Protein AF-A0A7J7SQ86-F1 (afdb_monomer)

Mean predicted aligned error: 10.75 Å

Sequence (259 aa):
MLTKFETKSARVKGLSFHPKRPWILTSLHNGVIQLWDYRMCTLIDKFDEHDGPVRGIDFHKQQPLFVSGGDDYKIKVWNYKLRRCLFTLLGHLDYIVGLSMEIERKKLPKESLEQQKRTCEMAAYFTHSNLQPVHMILVLRTALNLFFKLKNFKTAATFARRLLELGPKPEVAQQTRKILAACEKNPTDAYQLNYDMHNPFDICAASYRPIYRGKPVEKCPLSGACYSPEFKGQICRVTTVTEVGKDVIGLRISPLQFR

Organism: Myotis myotis (NCBI:txid51298)

Solvent-accessible surface area (backbone atoms only — not comparable to full-atom values): 14661 Å² total; per-residue (Å²): 133,88,80,86,77,87,78,95,69,64,61,75,57,24,65,28,64,43,84,81,54,70,33,35,39,37,19,16,47,74,11,40,30,39,37,30,31,71,82,76,69,39,81,75,47,75,48,76,82,46,72,32,32,20,55,42,46,42,57,46,84,82,58,69,35,32,40,35,36,31,75,51,56,35,34,38,34,31,27,75,81,77,72,40,79,76,42,75,44,67,88,36,54,42,54,55,45,37,50,53,46,52,54,52,49,68,70,51,68,68,85,48,70,68,40,43,50,52,44,39,40,50,38,52,56,44,61,70,42,84,60,57,63,78,55,43,42,55,42,26,52,52,30,27,56,45,26,48,75,63,44,22,16,42,63,21,33,53,35,34,51,57,34,53,74,66,64,55,59,70,71,58,40,53,55,39,52,56,51,32,57,57,19,66,77,51,64,45,58,72,63,93,66,95,70,64,94,86,56,64,59,47,59,16,62,81,80,65,44,77,45,47,75,92,56,81,71,26,36,27,66,84,73,61,50,36,29,52,64,91,49,53,74,35,71,27,76,87,75,69,76,45,47,17,54,48,92,69,99,57,93,84,88,53,74,85,78,64,127

Structure (mmCIF, N/CA/C/O backbone):
data_AF-A0A7J7SQ86-F1
#
_entry.id   AF-A0A7J7SQ86-F1
#
loop_
_atom_site.group_PDB
_atom_site.id
_atom_site.type_symbol
_atom_site.label_atom_id
_atom_site.label_alt_id
_atom_site.label_comp_id
_atom_site.label_asym_id
_atom_site.label_entity_id
_atom_site.label_seq_id
_atom_site.pdbx_PDB_ins_code
_atom_site.Cartn_x
_atom_site.Cartn_y
_atom_site.Cartn_z
_atom_site.occupancy
_atom_site.B_iso_or_equiv
_atom_site.auth_seq_id
_atom_site.auth_comp_id
_atom_site.auth_asym_id
_atom_site.auth_atom_id
_atom_site.pdbx_PDB_model_num
ATOM 1 N N . MET A 1 1 ? 43.014 -1.371 -21.601 1.00 49.16 1 MET A N 1
ATOM 2 C CA . MET A 1 1 ? 42.622 0.053 -21.651 1.00 49.16 1 MET A CA 1
ATOM 3 C C . MET A 1 1 ? 41.150 0.119 -21.260 1.00 49.16 1 MET A C 1
ATOM 5 O O . MET A 1 1 ? 40.334 -0.430 -21.986 1.00 49.16 1 MET A O 1
ATOM 9 N N . LEU A 1 2 ? 40.812 0.628 -20.071 1.00 56.31 2 LEU A N 1
ATOM 10 C CA . LEU A 1 2 ? 39.408 0.829 -19.691 1.00 56.31 2 LEU A CA 1
ATOM 11 C C . LEU A 1 2 ? 38.935 2.094 -20.405 1.00 56.31 2 LEU A C 1
ATOM 13 O O . LEU A 1 2 ? 39.304 3.201 -20.020 1.00 56.31 2 LEU A O 1
ATOM 17 N N . THR A 1 3 ? 38.206 1.924 -21.502 1.00 60.69 3 THR A N 1
ATOM 18 C CA . THR A 1 3 ? 37.667 3.040 -22.276 1.00 60.69 3 THR A CA 1
ATOM 19 C C . THR A 1 3 ? 36.630 3.766 -21.423 1.00 60.69 3 THR A C 1
ATOM 21 O O . THR A 1 3 ? 35.637 3.176 -20.999 1.00 60.69 3 THR A O 1
ATOM 24 N N . LYS A 1 4 ? 36.875 5.043 -21.128 1.00 69.56 4 LYS A N 1
ATOM 25 C CA . LYS A 1 4 ? 35.938 5.898 -20.398 1.00 69.56 4 LYS A CA 1
ATOM 26 C C . LYS A 1 4 ? 34.813 6.305 -21.353 1.00 69.56 4 LYS A C 1
ATOM 28 O O . LYS A 1 4 ? 35.094 6.930 -22.371 1.00 69.56 4 LYS A O 1
ATOM 33 N N . PHE A 1 5 ? 33.563 5.963 -21.038 1.00 74.88 5 PHE A N 1
ATOM 34 C CA . PHE A 1 5 ? 32.392 6.450 -21.771 1.00 74.88 5 PHE A CA 1
ATOM 35 C C . PHE A 1 5 ? 31.508 7.276 -20.839 1.00 74.88 5 PHE A C 1
ATOM 37 O O . PHE A 1 5 ? 31.214 6.868 -19.716 1.00 74.88 5 PHE A O 1
ATOM 44 N N . GLU A 1 6 ? 31.116 8.462 -21.294 1.00 78.19 6 GLU A N 1
ATOM 45 C CA . GLU A 1 6 ? 30.289 9.393 -20.533 1.00 78.19 6 GLU A CA 1
ATOM 46 C C . GLU A 1 6 ? 29.105 9.826 -21.389 1.00 78.19 6 GLU A C 1
ATOM 48 O O . GLU A 1 6 ? 29.222 10.068 -22.589 1.00 78.19 6 GLU A O 1
ATOM 53 N N . THR A 1 7 ? 27.929 9.915 -20.781 1.00 77.38 7 THR A N 1
ATOM 54 C CA . THR A 1 7 ? 26.731 10.430 -21.443 1.00 77.38 7 THR A CA 1
ATOM 55 C C . THR A 1 7 ? 25.923 11.233 -20.438 1.00 77.38 7 THR A C 1
ATOM 57 O O . THR A 1 7 ? 25.726 10.805 -19.299 1.00 77.38 7 THR A O 1
ATOM 60 N N . LYS A 1 8 ? 25.434 12.405 -20.855 1.00 82.94 8 LYS A N 1
ATOM 61 C CA . LYS A 1 8 ? 24.527 13.208 -20.031 1.00 82.94 8 LYS A CA 1
ATOM 62 C C . LYS A 1 8 ? 23.184 12.487 -19.916 1.00 82.94 8 LYS A C 1
ATOM 64 O O . LYS A 1 8 ? 22.530 12.218 -20.919 1.00 82.94 8 LYS A O 1
ATOM 69 N N . SER A 1 9 ? 22.772 12.179 -18.693 1.00 83.62 9 SER A N 1
ATOM 70 C CA . SER A 1 9 ? 21.485 11.552 -18.392 1.00 83.62 9 SER A CA 1
ATOM 71 C C . SER A 1 9 ? 20.929 12.087 -17.074 1.00 83.62 9 SER A C 1
ATOM 73 O O . SER A 1 9 ? 21.630 12.760 -16.312 1.00 83.62 9 SER A O 1
ATOM 75 N N . ALA A 1 10 ? 19.652 11.808 -16.805 1.00 87.88 10 ALA A N 1
ATOM 76 C CA . ALA A 1 10 ? 19.099 12.007 -15.472 1.00 87.88 10 ALA A CA 1
ATOM 77 C C . ALA A 1 10 ? 19.875 11.160 -14.448 1.00 87.88 10 ALA A C 1
ATOM 79 O O . ALA A 1 10 ? 20.502 10.161 -14.793 1.00 87.88 10 ALA A O 1
ATOM 80 N N . ARG A 1 11 ? 19.827 11.545 -13.168 1.00 90.94 11 ARG A N 1
ATOM 81 C CA . ARG A 1 11 ? 20.571 10.855 -12.104 1.00 90.94 11 ARG A CA 1
ATOM 82 C C . ARG A 1 11 ? 20.289 9.347 -12.126 1.00 90.94 11 ARG A C 1
ATOM 84 O O . ARG A 1 11 ? 19.139 8.938 -11.965 1.00 90.94 11 ARG A O 1
ATOM 91 N N . VAL A 1 12 ? 21.346 8.550 -12.260 1.00 92.69 12 VAL A N 1
ATOM 92 C CA . VAL A 1 12 ? 21.282 7.086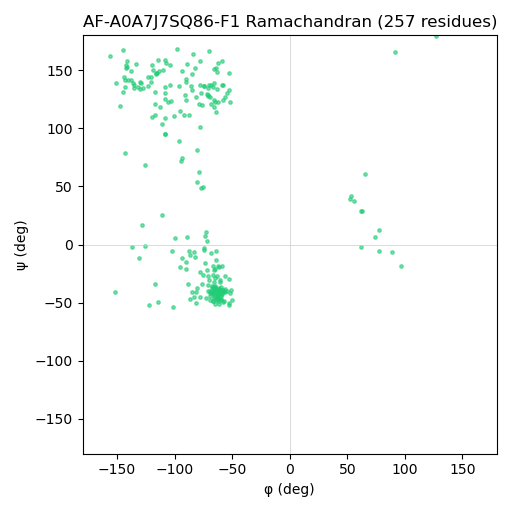 -12.187 1.00 92.69 12 VAL A CA 1
ATOM 93 C C . VAL A 1 12 ? 20.995 6.662 -10.746 1.00 92.69 12 VAL A C 1
ATOM 95 O O . VAL A 1 12 ? 21.529 7.240 -9.795 1.00 92.69 12 VAL A O 1
ATOM 98 N N . LYS A 1 13 ? 20.107 5.686 -10.578 1.00 93.00 13 LYS A N 1
ATOM 99 C CA . LYS A 1 13 ? 19.629 5.185 -9.282 1.00 93.00 13 LYS A CA 1
ATOM 100 C C . LYS A 1 13 ? 19.991 3.723 -9.052 1.00 93.00 13 LYS A C 1
ATOM 102 O O . LYS A 1 13 ? 20.278 3.360 -7.918 1.00 93.00 13 LYS A O 1
ATOM 107 N N . GLY A 1 14 ? 20.011 2.931 -10.116 1.00 91.06 14 GLY A N 1
ATOM 108 C CA . GLY A 1 14 ? 20.349 1.517 -10.096 1.00 91.06 14 GLY A CA 1
ATOM 109 C C . GLY A 1 14 ? 21.157 1.129 -11.327 1.00 91.06 14 GLY A C 1
ATOM 110 O O . GLY A 1 14 ? 21.085 1.784 -12.372 1.00 91.06 14 GLY A O 1
ATOM 111 N N . LEU A 1 15 ? 21.942 0.066 -11.175 1.00 95.69 15 LEU A N 1
ATOM 112 C CA . LEU A 1 15 ? 22.785 -0.529 -12.205 1.00 95.69 15 LEU A CA 1
ATOM 113 C C . LEU A 1 15 ? 22.708 -2.052 -12.076 1.00 95.69 15 LEU A C 1
ATOM 115 O O . LEU A 1 15 ? 22.717 -2.565 -10.959 1.00 95.69 15 LEU A O 1
ATOM 119 N N . SER A 1 16 ? 22.677 -2.774 -13.194 1.00 96.69 16 SER A N 1
ATOM 120 C CA . SER A 1 16 ? 22.797 -4.238 -13.188 1.00 96.69 16 SER A CA 1
ATOM 121 C C . SER A 1 16 ? 23.572 -4.721 -14.410 1.00 96.69 16 SER A C 1
ATOM 123 O O . SER A 1 16 ? 23.301 -4.299 -15.535 1.00 96.69 16 SER A O 1
ATOM 125 N N . PHE A 1 17 ? 24.555 -5.595 -14.192 1.00 95.94 17 PHE A N 1
ATOM 126 C CA . PHE A 1 17 ? 25.338 -6.208 -15.262 1.00 95.94 17 PHE A CA 1
ATOM 127 C C . PHE A 1 17 ? 24.632 -7.442 -15.801 1.00 95.94 17 PHE A C 1
ATOM 129 O O . PHE A 1 17 ? 24.174 -8.299 -15.045 1.00 95.94 17 PHE A O 1
ATOM 136 N N . HIS A 1 18 ? 24.605 -7.578 -17.124 1.00 95.88 18 HIS A N 1
ATOM 137 C CA . HIS A 1 18 ? 24.104 -8.801 -17.719 1.00 95.88 18 HIS A CA 1
ATOM 138 C C . HIS A 1 18 ? 25.059 -9.960 -17.378 1.00 95.88 18 HIS A C 1
ATOM 140 O O . HIS A 1 18 ? 26.266 -9.849 -17.585 1.00 95.88 18 HIS A O 1
ATOM 146 N N . PRO A 1 19 ? 24.553 -11.138 -16.975 1.00 91.38 19 PRO A N 1
ATOM 147 C CA . PRO A 1 19 ? 25.369 -12.271 -16.508 1.00 91.38 19 PRO A CA 1
ATOM 148 C C . PRO A 1 19 ? 26.325 -12.899 -17.543 1.00 91.38 19 PRO A C 1
ATOM 150 O O . PRO A 1 19 ? 27.041 -13.837 -17.214 1.00 91.38 19 PRO A O 1
ATOM 153 N N . LYS A 1 20 ? 26.292 -12.472 -18.812 1.00 92.69 20 LYS A N 1
ATOM 154 C CA . LYS A 1 20 ? 26.965 -13.170 -19.934 1.00 92.69 20 LYS A CA 1
ATOM 155 C C . LYS A 1 20 ? 27.361 -12.225 -21.065 1.00 92.69 20 LYS A C 1
ATOM 157 O O . LYS A 1 20 ? 28.414 -12.385 -21.669 1.00 92.69 20 LYS A O 1
ATOM 162 N N . ARG A 1 21 ? 26.485 -11.274 -21.397 1.00 92.94 21 ARG A N 1
ATOM 163 C CA . ARG A 1 21 ? 26.692 -10.289 -22.464 1.00 92.94 21 ARG A CA 1
ATOM 164 C C . ARG A 1 21 ? 27.398 -9.053 -21.909 1.00 92.94 21 ARG A C 1
ATOM 166 O O . ARG A 1 21 ? 27.248 -8.785 -20.719 1.00 92.94 21 ARG A O 1
ATOM 173 N N . PRO A 1 22 ? 28.118 -8.283 -22.742 1.00 94.00 22 PRO A N 1
ATOM 174 C CA . PRO A 1 22 ? 28.773 -7.049 -22.319 1.00 94.00 22 PRO A CA 1
ATOM 175 C C . PRO A 1 22 ? 27.787 -5.888 -22.145 1.00 94.00 22 PRO A C 1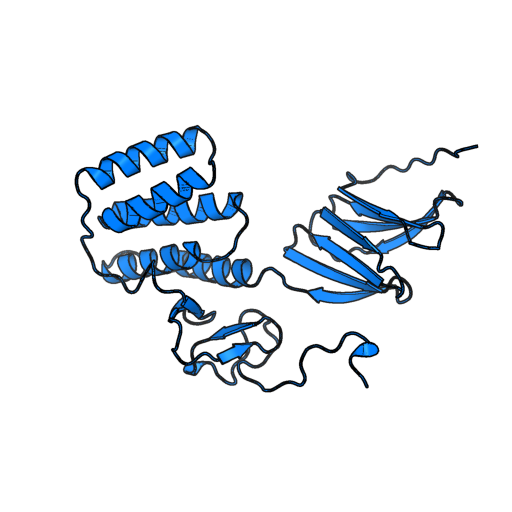
ATOM 177 O O . PRO A 1 22 ? 27.983 -4.796 -22.673 1.00 94.00 22 PRO A O 1
ATOM 180 N N . TRP A 1 23 ? 26.697 -6.140 -21.424 1.00 95.56 23 TRP A N 1
ATOM 181 C CA . TRP A 1 23 ? 25.594 -5.208 -21.280 1.00 95.56 23 TRP A CA 1
ATOM 182 C C . TRP A 1 23 ? 25.421 -4.759 -19.840 1.00 95.56 23 TRP A C 1
ATOM 184 O O . TRP A 1 23 ? 25.634 -5.533 -18.903 1.00 95.56 23 TRP A O 1
ATOM 194 N N . ILE A 1 24 ? 24.977 -3.519 -19.684 1.00 95.38 24 ILE A N 1
ATOM 195 C CA . ILE A 1 24 ? 24.594 -2.945 -18.401 1.00 95.38 24 ILE A CA 1
ATOM 196 C C . ILE A 1 24 ? 23.218 -2.290 -18.528 1.00 95.38 24 ILE A C 1
ATOM 198 O O . ILE A 1 24 ? 22.942 -1.576 -19.492 1.00 95.38 24 ILE A O 1
ATOM 202 N N . LEU A 1 25 ? 22.343 -2.564 -17.563 1.00 96.56 25 LEU A N 1
ATOM 203 C CA . LEU A 1 25 ? 21.110 -1.813 -17.368 1.00 96.56 25 LEU A CA 1
ATOM 204 C C . LEU A 1 25 ? 21.386 -0.655 -16.426 1.00 96.56 25 LEU A C 1
ATOM 206 O O . LEU A 1 25 ? 22.079 -0.818 -15.421 1.00 96.56 25 LEU A O 1
ATOM 210 N N . THR A 1 26 ? 20.793 0.491 -16.727 1.00 95.38 26 THR A N 1
ATOM 211 C CA . THR A 1 26 ? 20.820 1.669 -15.869 1.00 95.38 26 THR A CA 1
ATOM 212 C C . THR A 1 26 ? 19.397 2.153 -15.639 1.00 95.38 26 THR A C 1
ATOM 214 O O . THR A 1 26 ? 18.588 2.211 -16.565 1.00 95.38 26 THR A O 1
ATOM 217 N N . SER A 1 27 ? 19.062 2.465 -14.391 1.00 95.44 27 SER A N 1
ATOM 218 C CA . SER A 1 27 ? 17.751 3.000 -14.033 1.00 95.44 27 SER A CA 1
ATOM 219 C C . SER A 1 27 ? 17.873 4.467 -13.664 1.00 95.44 27 SER A C 1
ATOM 221 O O . SER A 1 27 ? 18.751 4.850 -12.885 1.00 95.44 27 SER A O 1
ATOM 223 N N . LEU A 1 28 ? 17.025 5.306 -14.252 1.00 95.75 28 LEU A N 1
ATOM 224 C CA . LEU A 1 28 ? 17.141 6.752 -14.137 1.00 95.75 28 LEU A CA 1
ATOM 225 C C . LEU A 1 28 ? 16.060 7.347 -13.230 1.00 95.75 28 LEU A C 1
ATOM 227 O O . LEU A 1 28 ? 14.977 6.797 -13.023 1.00 95.75 28 LEU A O 1
ATOM 231 N N . HIS A 1 29 ? 16.361 8.526 -12.686 1.00 91.75 29 HIS A N 1
ATOM 232 C CA . HIS A 1 29 ? 15.440 9.274 -11.833 1.00 91.75 29 HIS A CA 1
ATOM 233 C C . HIS A 1 29 ? 14.174 9.754 -12.560 1.00 91.75 29 HIS A C 1
ATOM 235 O O . HIS A 1 29 ? 13.180 10.020 -11.901 1.00 91.75 29 HIS A O 1
ATOM 241 N N . ASN A 1 30 ? 14.193 9.861 -13.886 1.00 92.62 30 ASN A N 1
ATOM 242 C CA . ASN A 1 30 ? 13.046 10.302 -14.681 1.00 92.62 30 ASN A CA 1
ATOM 243 C C . ASN A 1 30 ? 12.116 9.156 -15.124 1.00 92.62 30 ASN A C 1
ATOM 245 O O . ASN A 1 30 ? 11.232 9.412 -15.925 1.00 92.62 30 ASN A O 1
ATOM 249 N N . GLY A 1 31 ? 12.327 7.918 -14.660 1.00 89.56 31 GLY A N 1
ATOM 250 C CA . GLY A 1 31 ? 11.502 6.758 -15.038 1.00 89.56 31 GLY A CA 1
ATOM 251 C C . GLY A 1 31 ? 12.066 5.903 -16.167 1.00 89.56 31 GLY A C 1
ATOM 252 O O . GLY A 1 31 ? 11.754 4.718 -16.268 1.00 89.56 31 GLY A O 1
ATOM 253 N N . VAL A 1 32 ? 12.995 6.450 -16.949 1.00 95.38 32 VAL A N 1
ATOM 254 C CA . VAL A 1 32 ? 13.603 5.727 -18.065 1.00 95.38 32 VAL A CA 1
ATOM 255 C C . VAL A 1 32 ? 14.601 4.689 -17.553 1.00 95.38 32 VAL A C 1
ATOM 257 O O . VAL A 1 32 ? 15.452 4.966 -16.705 1.00 95.38 32 VAL A O 1
ATOM 260 N N . ILE A 1 33 ? 14.553 3.495 -18.128 1.00 96.44 33 ILE A N 1
ATOM 261 C CA . ILE A 1 33 ? 15.579 2.464 -17.979 1.00 96.44 33 ILE A CA 1
ATOM 262 C C . ILE A 1 33 ? 16.331 2.370 -19.301 1.00 96.44 33 ILE A C 1
ATOM 264 O O . ILE A 1 33 ? 15.726 2.378 -20.370 1.00 96.44 33 ILE A O 1
ATOM 268 N N . GLN A 1 34 ? 17.653 2.291 -19.248 1.00 95.38 34 GLN A N 1
ATOM 269 C CA . GLN A 1 34 ? 18.493 2.216 -20.436 1.00 95.38 34 GLN A CA 1
ATOM 270 C C . GLN A 1 34 ? 19.318 0.938 -20.430 1.00 95.38 34 GLN A C 1
ATOM 272 O O . GLN A 1 34 ? 19.863 0.543 -19.401 1.00 95.38 34 GLN A O 1
ATOM 277 N N . LEU A 1 35 ? 19.440 0.319 -21.598 1.00 96.06 35 LEU A N 1
ATOM 278 C CA . LEU A 1 35 ? 20.295 -0.834 -21.834 1.00 96.06 35 LEU A CA 1
ATOM 279 C C . LEU A 1 35 ? 21.484 -0.405 -22.691 1.00 96.06 35 LEU A C 1
ATOM 281 O O . LEU A 1 35 ? 21.299 0.126 -23.783 1.00 96.06 35 LEU A O 1
ATOM 285 N N . TRP A 1 36 ? 22.694 -0.661 -22.210 1.00 94.81 36 TRP A N 1
ATOM 286 C CA . TRP A 1 36 ? 23.939 -0.208 -22.827 1.00 94.81 36 TRP A CA 1
ATOM 287 C C . TRP A 1 36 ? 24.867 -1.374 -23.143 1.00 94.81 36 TRP A C 1
ATOM 289 O O . TRP A 1 36 ? 24.971 -2.300 -22.341 1.00 94.81 36 TRP A O 1
ATOM 299 N N . ASP A 1 37 ? 25.595 -1.284 -24.256 1.00 93.62 37 ASP A N 1
ATOM 300 C CA . ASP A 1 37 ? 26.795 -2.079 -24.512 1.00 93.62 37 ASP A CA 1
ATOM 301 C C . ASP A 1 37 ? 28.024 -1.300 -24.034 1.00 93.62 37 ASP A C 1
ATOM 303 O O . ASP A 1 37 ? 28.381 -0.269 -24.612 1.00 93.62 37 ASP A O 1
ATOM 307 N N . TYR A 1 38 ? 28.684 -1.780 -22.979 1.00 89.25 38 TYR A N 1
ATOM 308 C CA . TYR A 1 38 ? 29.824 -1.065 -22.397 1.00 89.25 38 TYR A CA 1
ATOM 309 C C . TYR A 1 38 ? 31.148 -1.319 -23.134 1.00 89.25 38 TYR A C 1
ATOM 311 O O . TYR A 1 38 ? 32.128 -0.635 -22.853 1.00 89.25 38 TYR A O 1
ATOM 319 N N . ARG A 1 39 ? 31.217 -2.295 -24.054 1.00 89.88 39 ARG A N 1
ATOM 320 C CA . ARG A 1 39 ? 32.406 -2.493 -24.905 1.00 89.88 39 ARG A CA 1
ATOM 321 C C . ARG A 1 39 ? 32.356 -1.590 -26.123 1.00 89.88 39 ARG A C 1
ATOM 323 O O . ARG A 1 39 ? 33.377 -1.037 -26.511 1.00 89.88 39 ARG A O 1
ATOM 330 N N . MET A 1 40 ? 31.172 -1.465 -26.715 1.00 88.12 40 MET A N 1
ATOM 331 C CA . MET A 1 40 ? 30.952 -0.615 -27.882 1.00 88.12 40 MET A CA 1
ATOM 332 C C . MET A 1 40 ? 30.631 0.837 -27.516 1.00 88.12 40 MET A C 1
ATOM 334 O O . MET A 1 40 ? 30.576 1.679 -28.404 1.00 88.12 40 MET A O 1
ATOM 338 N N . CYS A 1 41 ? 30.411 1.135 -26.232 1.00 88.31 41 CYS A N 1
ATOM 339 C CA . CYS A 1 41 ? 29.999 2.453 -25.744 1.00 88.31 41 CYS A CA 1
ATOM 340 C C . CYS A 1 41 ? 28.706 2.949 -26.416 1.00 88.31 41 CYS A C 1
ATOM 342 O O . CYS A 1 41 ? 28.569 4.134 -26.717 1.00 88.31 41 CYS A O 1
ATOM 344 N N . THR A 1 42 ? 27.760 2.040 -26.672 1.00 90.00 42 THR A N 1
ATOM 345 C CA . THR A 1 42 ? 26.515 2.355 -27.387 1.00 90.00 42 THR A CA 1
ATOM 346 C C . THR A 1 42 ? 25.282 2.061 -26.548 1.00 90.00 42 THR A C 1
ATOM 348 O O . THR A 1 42 ? 25.230 1.098 -25.779 1.00 90.00 42 THR A O 1
ATOM 351 N N . LEU A 1 43 ? 24.268 2.908 -26.706 1.00 92.75 43 LEU A N 1
ATOM 352 C CA . LEU A 1 43 ? 22.944 2.668 -26.157 1.00 92.75 43 LEU A CA 1
ATOM 353 C C . LEU A 1 43 ? 22.214 1.665 -27.058 1.00 92.75 43 LEU A C 1
ATOM 355 O O . LEU A 1 43 ? 22.012 1.931 -28.240 1.00 92.75 43 LEU A O 1
ATOM 359 N N . ILE A 1 44 ? 21.804 0.535 -26.488 1.00 94.25 44 ILE A N 1
ATOM 360 C CA . ILE A 1 44 ? 21.091 -0.531 -27.199 1.00 94.25 44 ILE A CA 1
ATOM 361 C C . ILE A 1 44 ? 19.589 -0.258 -27.201 1.00 94.25 44 ILE A C 1
ATOM 363 O O . ILE A 1 44 ? 18.942 -0.413 -28.235 1.00 94.25 44 ILE A O 1
ATOM 367 N N . ASP A 1 45 ? 19.027 0.088 -26.038 1.00 94.44 45 ASP A N 1
ATOM 368 C CA . ASP A 1 45 ? 17.576 0.213 -25.885 1.00 94.44 45 ASP A CA 1
ATOM 369 C C . ASP A 1 45 ? 17.157 1.140 -24.736 1.00 94.44 45 ASP A C 1
ATOM 371 O O . ASP A 1 45 ? 17.941 1.419 -23.819 1.00 94.44 45 ASP A O 1
ATOM 375 N N . LYS A 1 46 ? 15.898 1.587 -24.778 1.00 94.50 46 LYS A N 1
ATOM 376 C CA . LYS A 1 46 ? 15.254 2.387 -23.729 1.00 94.50 46 LYS A CA 1
ATOM 377 C C . LYS A 1 46 ? 13.886 1.809 -23.378 1.00 94.50 46 LYS A C 1
ATOM 379 O O . LYS A 1 46 ? 13.082 1.527 -24.257 1.00 94.50 46 LYS A O 1
ATOM 384 N N . PHE A 1 47 ? 13.604 1.719 -22.084 1.00 95.06 47 PHE A N 1
ATOM 385 C CA . PHE A 1 47 ? 12.320 1.283 -21.548 1.00 95.06 47 PHE A CA 1
ATOM 386 C C . PHE A 1 47 ? 11.735 2.415 -20.711 1.00 95.06 47 PHE A C 1
ATOM 388 O O . PHE A 1 47 ? 12.264 2.746 -19.650 1.00 95.06 47 PHE A O 1
ATOM 395 N N . ASP A 1 48 ? 10.671 3.025 -21.219 1.00 93.38 48 ASP A N 1
ATOM 396 C CA . ASP A 1 48 ? 10.080 4.247 -20.676 1.00 93.38 48 ASP A CA 1
ATOM 397 C C . ASP A 1 48 ? 8.587 4.034 -20.406 1.00 93.38 48 ASP A C 1
ATOM 399 O O . ASP A 1 48 ? 7.721 4.523 -21.121 1.00 93.38 48 ASP A O 1
ATOM 403 N N . GLU A 1 49 ? 8.283 3.194 -19.414 1.00 89.56 49 GLU A N 1
ATOM 404 C CA . GLU A 1 49 ? 6.898 3.009 -18.954 1.00 89.56 49 GLU A CA 1
ATOM 405 C C . GLU A 1 49 ? 6.713 3.240 -17.449 1.00 89.56 49 GLU A C 1
ATOM 407 O O . GLU A 1 49 ? 5.605 3.055 -16.937 1.00 89.56 49 GLU A O 1
ATOM 412 N N . HIS A 1 50 ? 7.781 3.557 -16.714 1.00 85.94 50 HIS A N 1
ATOM 413 C CA . HIS A 1 50 ? 7.654 3.905 -15.302 1.00 85.94 50 HIS A CA 1
ATOM 414 C C . HIS A 1 50 ? 7.311 5.385 -15.156 1.00 85.94 50 HIS A C 1
ATOM 416 O O . HIS A 1 50 ? 7.970 6.236 -15.746 1.00 85.94 50 HIS A O 1
ATOM 422 N N . ASP A 1 51 ? 6.319 5.685 -14.322 1.00 81.88 51 ASP A N 1
ATOM 423 C CA . ASP A 1 51 ? 5.895 7.058 -14.026 1.00 81.88 51 ASP A CA 1
ATOM 424 C C . ASP A 1 51 ? 6.585 7.576 -12.755 1.00 81.88 51 ASP A C 1
ATOM 426 O O . ASP A 1 51 ? 6.007 7.639 -11.669 1.00 81.88 51 ASP A O 1
ATOM 430 N N . GLY A 1 52 ? 7.886 7.843 -12.874 1.00 83.94 52 GLY A N 1
ATOM 431 C CA . GLY A 1 52 ? 8.724 8.322 -11.776 1.00 83.94 52 GLY A CA 1
ATOM 432 C C . GLY A 1 52 ? 9.990 7.491 -11.550 1.00 83.94 52 GLY A C 1
ATOM 433 O O . GLY A 1 52 ? 10.249 6.525 -12.263 1.00 83.94 52 GLY A O 1
ATOM 434 N N . PRO A 1 53 ? 10.829 7.867 -10.568 1.00 88.25 53 PRO A N 1
ATOM 435 C CA . PRO A 1 53 ? 12.177 7.322 -10.427 1.00 88.25 53 PRO A CA 1
ATOM 436 C C . PRO A 1 53 ? 12.228 5.795 -10.318 1.00 88.25 53 PRO A C 1
ATOM 438 O O . PRO A 1 53 ? 11.637 5.216 -9.409 1.00 88.25 53 PRO A O 1
ATOM 441 N N . VAL A 1 54 ? 13.030 5.140 -11.162 1.00 94.50 54 VAL A N 1
ATOM 442 C CA . VAL A 1 54 ? 13.269 3.693 -11.051 1.00 94.50 54 VAL A CA 1
ATOM 443 C C . VAL A 1 54 ? 14.431 3.445 -10.100 1.00 94.50 54 VAL A C 1
ATOM 445 O O . VAL A 1 54 ? 15.576 3.784 -10.399 1.00 94.50 54 VAL A O 1
ATOM 448 N N . ARG A 1 55 ? 14.144 2.872 -8.930 1.00 87.31 55 ARG A N 1
ATOM 449 C CA . ARG A 1 55 ? 15.102 2.714 -7.822 1.00 87.31 55 ARG A CA 1
ATOM 450 C C . ARG A 1 55 ? 15.906 1.430 -7.899 1.00 87.31 55 ARG A C 1
ATOM 452 O O . ARG A 1 55 ? 17.057 1.422 -7.478 1.00 87.31 55 ARG A O 1
ATOM 459 N N . GLY A 1 56 ? 15.293 0.366 -8.403 1.00 87.44 56 GLY A N 1
ATOM 460 C CA . GLY A 1 56 ? 15.905 -0.951 -8.490 1.00 87.44 56 GLY A CA 1
ATOM 461 C C . GLY A 1 56 ? 15.756 -1.516 -9.888 1.00 87.44 56 GLY A C 1
ATOM 462 O O . GLY A 1 56 ? 14.700 -1.372 -10.500 1.00 87.44 56 GLY A O 1
ATOM 463 N N . ILE A 1 57 ? 16.809 -2.163 -10.371 1.00 95.62 57 ILE A N 1
ATOM 464 C CA . ILE A 1 57 ? 16.815 -2.929 -11.613 1.00 95.62 57 ILE A CA 1
ATOM 465 C C . ILE A 1 57 ? 17.689 -4.162 -11.434 1.00 95.62 57 ILE A C 1
ATOM 467 O O . ILE A 1 57 ? 18.736 -4.072 -10.795 1.00 95.62 57 ILE A O 1
ATOM 471 N N . ASP A 1 58 ? 17.282 -5.292 -12.005 1.00 96.25 58 ASP A N 1
ATOM 472 C CA . ASP A 1 58 ? 18.115 -6.491 -12.000 1.00 96.25 58 ASP A CA 1
ATOM 473 C C . ASP A 1 58 ? 17.875 -7.393 -13.212 1.00 96.25 58 ASP A C 1
ATOM 475 O O . ASP A 1 58 ? 16.735 -7.612 -13.634 1.00 96.25 58 ASP A O 1
ATOM 479 N N . PHE A 1 59 ? 18.959 -7.932 -13.767 1.00 96.56 59 PHE A N 1
ATOM 480 C CA . PHE A 1 59 ? 18.894 -8.913 -14.838 1.00 96.56 59 PHE A CA 1
ATOM 481 C C . PHE A 1 59 ? 18.538 -10.292 -14.302 1.00 96.56 59 PHE A C 1
ATOM 483 O O . PHE A 1 59 ? 19.128 -10.804 -13.352 1.00 96.56 59 PHE A O 1
ATOM 490 N N . HIS A 1 60 ? 17.659 -10.981 -15.019 1.00 91.12 60 HIS A N 1
ATOM 491 C CA . HIS A 1 60 ? 17.461 -12.395 -14.780 1.00 91.12 60 HIS A CA 1
ATOM 492 C C . HIS A 1 60 ? 18.685 -13.197 -15.269 1.00 91.12 60 HIS A C 1
ATOM 494 O O . HIS A 1 60 ? 19.182 -13.004 -16.379 1.00 91.12 60 HIS A O 1
ATOM 500 N N . LYS A 1 61 ? 19.162 -14.155 -14.462 1.00 87.38 61 LYS A N 1
ATOM 501 C CA . LYS A 1 61 ? 20.432 -14.872 -14.715 1.00 87.38 61 LYS A CA 1
ATOM 502 C C . LYS A 1 61 ? 20.445 -15.741 -15.984 1.00 87.38 61 LYS A C 1
ATOM 504 O O . LYS A 1 61 ? 21.505 -15.984 -16.557 1.00 87.38 61 LYS A O 1
ATOM 509 N N . GLN A 1 62 ? 19.283 -16.254 -16.394 1.00 84.31 62 GLN A N 1
ATOM 510 C CA . GLN A 1 62 ? 19.164 -17.247 -17.478 1.00 84.31 62 GLN A CA 1
ATOM 511 C C . GLN A 1 62 ? 18.258 -16.797 -18.638 1.00 84.31 62 GLN A C 1
ATOM 513 O O . GLN A 1 62 ? 18.659 -16.848 -19.798 1.00 84.31 62 GLN A O 1
ATOM 518 N N . GLN A 1 63 ? 17.034 -16.371 -18.331 1.00 89.62 63 GLN A N 1
ATOM 519 C CA . GLN A 1 63 ? 16.036 -15.906 -19.298 1.00 89.62 63 GLN A CA 1
ATOM 520 C C . GLN A 1 63 ? 16.295 -14.470 -19.791 1.00 89.62 63 GLN A C 1
ATOM 522 O O . GLN A 1 63 ? 16.952 -13.705 -19.084 1.00 89.62 63 GLN A O 1
ATOM 527 N N . PRO A 1 64 ? 15.759 -14.071 -20.967 1.00 92.88 64 PRO A N 1
ATOM 528 C CA . PRO A 1 64 ? 15.927 -12.729 -21.521 1.00 92.88 64 PRO A CA 1
ATOM 529 C C . PRO A 1 64 ? 15.036 -11.683 -20.834 1.00 92.88 64 PRO A C 1
ATOM 531 O O . PRO A 1 64 ? 14.314 -10.929 -21.488 1.00 92.88 64 PRO A O 1
ATOM 534 N N . LEU A 1 65 ? 15.065 -11.680 -19.505 1.00 94.12 65 LEU A N 1
ATOM 535 C CA . LEU A 1 65 ? 14.221 -10.863 -18.656 1.00 94.12 65 LEU A CA 1
ATOM 536 C C . LEU A 1 65 ? 15.058 -9.936 -17.785 1.00 94.12 65 LEU A C 1
ATOM 538 O O . LEU A 1 65 ? 16.199 -10.242 -17.432 1.00 94.12 65 LEU A O 1
ATOM 542 N N . PHE A 1 66 ? 14.452 -8.828 -17.394 1.00 95.25 66 PHE A N 1
ATOM 543 C CA . PHE A 1 66 ? 14.915 -8.035 -16.268 1.00 95.25 66 PHE A CA 1
ATOM 544 C C . PHE A 1 66 ? 13.716 -7.507 -15.490 1.00 95.25 66 PHE A C 1
ATOM 546 O O . PHE A 1 66 ? 12.601 -7.430 -16.012 1.00 95.25 66 PHE A O 1
ATOM 553 N N . VAL A 1 67 ? 13.944 -7.176 -14.228 1.00 93.06 67 VAL A N 1
ATOM 554 C CA . VAL A 1 67 ? 12.932 -6.588 -13.353 1.00 93.06 67 VAL A CA 1
ATOM 555 C C . VAL A 1 67 ? 13.324 -5.168 -13.004 1.00 93.06 67 VAL A C 1
ATOM 557 O O . VAL A 1 67 ? 14.509 -4.847 -12.923 1.00 93.06 67 VAL A O 1
ATOM 560 N N . SER A 1 68 ? 12.330 -4.322 -12.789 1.00 93.62 68 SER A N 1
ATOM 561 C CA . SER A 1 68 ? 12.523 -2.962 -12.311 1.00 93.62 68 SER A CA 1
ATOM 562 C C . SER A 1 68 ? 11.483 -2.602 -11.265 1.00 93.62 68 SER A C 1
ATOM 564 O O . SER A 1 68 ? 10.324 -2.987 -11.379 1.00 93.62 68 SER A O 1
ATOM 566 N N . GLY A 1 69 ? 11.905 -1.868 -10.241 1.00 90.06 69 GLY A N 1
ATOM 567 C CA . GLY A 1 69 ? 11.040 -1.312 -9.206 1.00 90.06 69 GLY A CA 1
ATOM 568 C C . GLY A 1 69 ? 11.103 0.207 -9.239 1.00 90.06 69 GLY A C 1
ATOM 569 O O . GLY A 1 69 ? 12.189 0.781 -9.086 1.00 90.06 69 GLY A O 1
ATOM 570 N N . GLY A 1 70 ? 9.953 0.844 -9.452 1.00 85.50 70 GLY A N 1
ATOM 571 C CA . GLY A 1 70 ? 9.819 2.295 -9.509 1.00 85.50 70 GLY A CA 1
ATOM 572 C C . GLY A 1 70 ? 9.107 2.895 -8.303 1.00 85.50 70 GLY A C 1
ATOM 573 O O . GLY A 1 70 ? 8.350 2.229 -7.597 1.00 85.50 70 GLY A O 1
ATOM 574 N N . ASP A 1 71 ? 9.345 4.189 -8.085 1.00 77.88 71 ASP A N 1
ATOM 575 C CA . ASP A 1 71 ? 8.562 5.027 -7.165 1.00 77.88 71 ASP A CA 1
ATOM 576 C C . ASP A 1 71 ? 7.095 5.159 -7.632 1.00 77.88 71 ASP A C 1
ATOM 578 O O . ASP A 1 71 ? 6.237 5.550 -6.848 1.00 77.88 71 ASP A O 1
ATOM 582 N N . ASP A 1 72 ? 6.803 4.769 -8.879 1.00 73.56 72 ASP A N 1
ATOM 583 C CA . ASP A 1 72 ? 5.471 4.649 -9.487 1.00 73.56 72 ASP A CA 1
ATOM 584 C C . ASP A 1 72 ? 4.654 3.459 -8.968 1.00 73.56 72 ASP A C 1
ATOM 586 O O . ASP A 1 72 ? 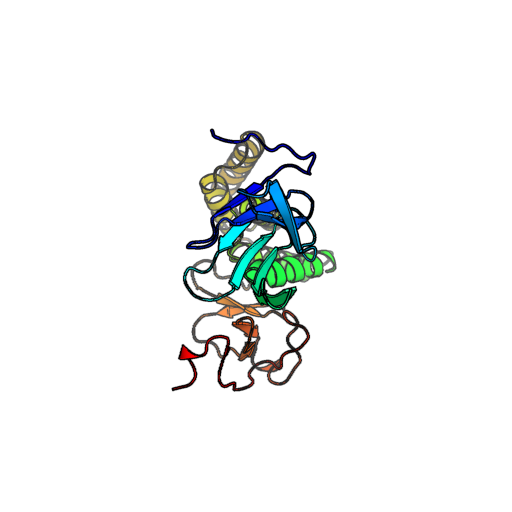3.611 3.105 -9.527 1.00 73.56 72 ASP A O 1
ATOM 590 N N . TYR A 1 73 ? 5.143 2.826 -7.904 1.00 65.56 73 TYR A N 1
ATOM 591 C CA . TYR A 1 73 ? 4.483 1.733 -7.215 1.00 65.56 73 TYR A CA 1
ATOM 592 C C . TYR A 1 73 ? 4.279 0.496 -8.096 1.00 65.56 73 TYR A C 1
ATOM 594 O O . TYR A 1 73 ? 3.330 -0.278 -7.930 1.00 65.56 73 TYR A O 1
ATOM 602 N N . LYS A 1 74 ? 5.167 0.306 -9.071 1.00 76.38 74 LYS A N 1
ATOM 603 C CA . LYS A 1 74 ? 5.125 -0.825 -9.987 1.00 76.38 74 LYS A CA 1
ATOM 604 C C . LYS A 1 74 ? 6.438 -1.574 -9.921 1.00 76.38 74 LYS A C 1
ATOM 606 O O . LYS A 1 74 ? 7.524 -0.995 -9.962 1.00 76.38 74 LYS A O 1
ATOM 611 N N . ILE A 1 75 ? 6.325 -2.895 -9.888 1.00 86.50 75 ILE A N 1
ATOM 612 C CA . ILE A 1 75 ? 7.429 -3.768 -10.253 1.00 86.50 75 ILE A CA 1
ATOM 613 C C . ILE A 1 75 ? 7.150 -4.228 -11.675 1.00 86.50 75 ILE A C 1
ATOM 615 O O . ILE A 1 75 ? 6.205 -4.974 -11.910 1.00 86.50 75 ILE A O 1
ATOM 619 N N . LYS A 1 76 ? 7.931 -3.776 -12.648 1.00 87.50 76 LYS A N 1
ATOM 620 C CA . LYS A 1 76 ? 7.772 -4.212 -14.034 1.00 87.50 76 LYS A CA 1
ATOM 621 C C . LYS A 1 76 ? 8.742 -5.345 -14.338 1.00 87.50 76 LYS A C 1
ATOM 623 O O . LYS A 1 76 ? 9.910 -5.308 -13.961 1.00 87.50 76 LYS A O 1
ATOM 628 N N . VAL A 1 77 ? 8.240 -6.365 -15.023 1.00 90.19 77 VAL A N 1
ATOM 629 C CA . VAL A 1 77 ? 9.028 -7.457 -15.590 1.00 90.19 77 VAL A CA 1
ATOM 630 C C . VAL A 1 77 ? 9.079 -7.235 -17.088 1.00 90.19 77 VAL A C 1
ATOM 632 O O . VAL A 1 77 ? 8.048 -7.160 -17.757 1.00 90.19 77 VAL A O 1
ATOM 635 N N . TRP A 1 78 ? 10.283 -7.141 -17.617 1.00 94.56 78 TRP A N 1
ATOM 636 C CA . TRP A 1 78 ? 10.541 -6.780 -18.998 1.00 94.56 78 TRP A CA 1
ATOM 637 C C . TRP A 1 78 ? 11.174 -7.937 -19.732 1.00 94.56 78 TRP A C 1
ATOM 639 O O . TRP A 1 78 ? 11.977 -8.673 -19.161 1.00 94.56 78 TRP A O 1
ATOM 649 N N . ASN A 1 79 ? 10.871 -8.050 -21.019 1.00 93.69 79 ASN A N 1
ATOM 650 C CA . ASN A 1 79 ? 11.641 -8.888 -21.920 1.00 93.69 79 ASN A CA 1
ATOM 651 C C . ASN A 1 79 ? 12.443 -7.996 -22.857 1.00 93.69 79 ASN A C 1
ATOM 653 O O . ASN A 1 79 ? 11.880 -7.363 -23.750 1.00 93.69 79 ASN A O 1
ATOM 657 N N . TYR A 1 80 ? 13.761 -7.966 -22.665 1.00 92.94 80 TYR A N 1
ATOM 658 C CA . TYR A 1 80 ? 14.639 -7.087 -23.438 1.00 92.94 80 TYR A CA 1
ATOM 659 C C . TYR A 1 80 ? 14.838 -7.559 -24.887 1.00 92.94 80 TYR A C 1
ATOM 661 O O . TYR A 1 80 ? 15.300 -6.785 -25.715 1.00 92.94 80 TYR A O 1
ATOM 669 N N . LYS A 1 81 ? 14.499 -8.813 -25.230 1.00 91.88 81 LYS A N 1
ATOM 670 C CA . LYS A 1 81 ? 14.506 -9.281 -26.629 1.00 91.88 81 LYS A CA 1
ATOM 671 C C . LYS A 1 81 ? 13.240 -8.871 -27.371 1.00 91.88 81 LYS A C 1
ATOM 673 O O . LYS A 1 81 ? 13.310 -8.499 -28.533 1.00 91.88 81 LYS A O 1
ATOM 678 N N . LEU A 1 82 ? 12.094 -8.964 -26.697 1.00 90.94 82 LEU A N 1
ATOM 679 C CA . LEU A 1 82 ? 10.793 -8.575 -27.250 1.00 90.94 82 LEU A CA 1
ATOM 680 C C . LEU A 1 82 ? 10.518 -7.070 -27.124 1.00 90.94 82 LEU A C 1
ATOM 682 O O . LEU A 1 82 ? 9.498 -6.612 -27.624 1.00 90.94 82 LEU A O 1
ATOM 686 N N . ARG A 1 83 ? 11.395 -6.328 -26.435 1.00 90.44 83 ARG A N 1
ATOM 687 C CA . ARG A 1 83 ? 11.311 -4.876 -26.214 1.00 90.44 83 ARG A CA 1
ATOM 688 C C . ARG A 1 83 ? 9.974 -4.408 -25.641 1.00 90.44 83 ARG A C 1
ATOM 690 O O . ARG A 1 83 ? 9.447 -3.376 -26.035 1.00 90.44 83 ARG A O 1
ATOM 697 N N . ARG A 1 84 ? 9.407 -5.177 -24.712 1.00 87.50 84 ARG A N 1
ATOM 698 C CA . ARG A 1 84 ? 8.129 -4.827 -24.082 1.00 87.50 84 ARG A CA 1
ATOM 699 C C . ARG A 1 84 ? 8.096 -5.178 -22.607 1.00 87.50 84 ARG A C 1
ATOM 701 O O . ARG A 1 84 ? 8.738 -6.146 -22.173 1.00 87.50 84 ARG A O 1
ATOM 708 N N . CYS A 1 85 ? 7.304 -4.420 -21.856 1.00 88.38 85 CYS A N 1
ATOM 709 C CA . CYS A 1 85 ? 6.875 -4.829 -20.530 1.00 88.38 85 CYS A CA 1
ATOM 710 C C . CYS A 1 85 ? 6.000 -6.080 -20.680 1.00 88.38 85 CYS A C 1
ATOM 712 O O . CYS A 1 85 ? 5.022 -6.081 -21.426 1.00 88.38 85 CYS A O 1
ATOM 714 N N . LEU A 1 86 ? 6.386 -7.174 -20.026 1.00 81.94 86 LEU A N 1
ATOM 715 C CA . LEU A 1 86 ? 5.564 -8.381 -19.989 1.00 81.94 86 LEU A CA 1
ATOM 716 C C . LEU A 1 86 ? 4.503 -8.270 -18.901 1.00 81.94 86 LEU A C 1
ATOM 718 O O . LEU A 1 86 ? 3.346 -8.601 -19.137 1.00 81.94 86 LEU A O 1
ATOM 722 N N . PHE A 1 87 ? 4.907 -7.816 -17.712 1.00 67.06 87 PHE A N 1
ATOM 723 C CA . PHE A 1 87 ? 4.035 -7.758 -16.546 1.00 67.06 87 PHE A CA 1
ATOM 724 C C . PHE A 1 87 ? 4.336 -6.538 -15.696 1.00 67.06 87 PHE A C 1
ATOM 726 O O . PHE A 1 87 ? 5.488 -6.161 -15.504 1.00 67.06 87 PHE A O 1
ATOM 733 N N . THR A 1 88 ? 3.283 -5.977 -15.120 1.00 77.31 88 THR A N 1
ATOM 734 C CA . THR A 1 88 ? 3.370 -4.996 -14.046 1.00 77.31 88 THR A CA 1
ATOM 735 C C . THR A 1 88 ? 2.835 -5.663 -12.783 1.00 77.31 88 THR A C 1
ATOM 737 O O . THR A 1 88 ? 1.635 -5.874 -12.641 1.00 77.31 88 THR A O 1
ATOM 740 N N . LEU A 1 89 ? 3.739 -6.060 -11.894 1.00 67.94 89 LEU A N 1
ATOM 741 C CA . LEU A 1 89 ? 3.432 -6.606 -10.583 1.00 67.94 89 LEU A CA 1
ATOM 742 C C . LEU A 1 89 ? 3.144 -5.460 -9.613 1.00 67.94 89 LEU A C 1
ATOM 744 O O . LEU A 1 89 ? 3.933 -4.527 -9.441 1.00 67.94 89 LEU A O 1
ATOM 748 N N . LEU A 1 90 ? 1.995 -5.563 -8.961 1.00 60.50 90 LEU A N 1
ATOM 749 C CA . LEU A 1 90 ? 1.524 -4.601 -7.981 1.00 60.50 90 LEU A CA 1
ATOM 750 C C . LEU A 1 90 ? 1.897 -5.119 -6.588 1.00 60.50 90 LEU A C 1
ATOM 752 O O . LEU A 1 90 ? 1.120 -5.814 -5.947 1.00 60.50 90 LEU A O 1
ATOM 756 N N . GLY A 1 91 ? 3.091 -4.767 -6.104 1.00 55.44 91 GLY A N 1
ATOM 757 C CA . GLY A 1 91 ? 3.499 -4.980 -4.701 1.00 55.44 91 GLY A CA 1
ATOM 758 C C . GLY A 1 91 ? 2.830 -4.012 -3.713 1.00 55.44 91 GLY A C 1
ATOM 759 O O . GLY A 1 91 ? 3.184 -3.961 -2.542 1.00 55.44 91 GLY A O 1
ATOM 760 N N . HIS A 1 92 ? 1.872 -3.221 -4.198 1.00 62.34 92 HIS A N 1
ATOM 761 C CA . HIS A 1 92 ? 1.268 -2.075 -3.529 1.00 62.34 92 HIS A CA 1
ATOM 762 C C . HIS A 1 92 ? -0.184 -2.321 -3.144 1.00 62.34 92 HIS A C 1
ATOM 764 O O . HIS A 1 92 ? -0.930 -1.359 -3.013 1.00 62.34 92 HIS A O 1
ATOM 770 N N . LEU A 1 93 ? -0.607 -3.576 -2.954 1.00 77.38 93 LEU A N 1
ATOM 771 C CA . LEU A 1 93 ? -1.972 -3.869 -2.506 1.00 77.38 93 LEU A CA 1
ATOM 772 C C . LEU A 1 93 ? -2.337 -3.025 -1.273 1.00 77.38 93 LEU A C 1
ATOM 774 O O . LEU A 1 93 ? -3.354 -2.334 -1.283 1.00 77.38 93 LEU A O 1
ATOM 778 N N . ASP A 1 94 ? -1.450 -2.994 -0.279 1.00 80.88 94 ASP A N 1
ATOM 779 C CA . ASP A 1 94 ? -1.633 -2.224 0.954 1.00 80.88 94 ASP A CA 1
ATOM 780 C C . ASP A 1 94 ? -1.654 -0.706 0.724 1.00 80.88 94 ASP A C 1
ATOM 782 O O . ASP A 1 94 ? -2.395 0.011 1.395 1.00 80.88 94 ASP A O 1
ATOM 786 N N . TYR A 1 95 ? -0.908 -0.203 -0.265 1.00 82.38 95 TYR A N 1
ATOM 787 C CA . TYR A 1 95 ? -0.965 1.208 -0.660 1.00 82.38 95 TYR A CA 1
ATOM 788 C C . TYR A 1 95 ? -2.253 1.536 -1.406 1.00 82.38 95 TYR A C 1
ATOM 790 O O . TYR A 1 95 ? -2.877 2.543 -1.103 1.00 82.38 95 TYR A O 1
ATOM 798 N N . ILE A 1 96 ? -2.668 0.710 -2.368 1.00 84.94 96 ILE A N 1
ATOM 799 C CA . ILE A 1 96 ? -3.866 0.954 -3.175 1.00 84.94 96 ILE A CA 1
ATOM 800 C C . ILE A 1 96 ? -5.095 0.904 -2.272 1.00 84.94 96 ILE A C 1
ATOM 802 O O . ILE A 1 96 ? -5.884 1.847 -2.265 1.00 84.94 96 ILE A O 1
ATOM 806 N N . VAL A 1 97 ? -5.241 -0.153 -1.471 1.00 90.06 97 VAL A N 1
ATOM 807 C CA . VAL A 1 97 ? -6.370 -0.302 -0.544 1.00 90.06 97 VAL A CA 1
ATOM 808 C C . VAL A 1 97 ? -6.320 0.775 0.538 1.00 90.06 97 VAL A C 1
ATOM 810 O O . VAL A 1 97 ? -7.330 1.433 0.787 1.00 90.06 97 VAL A O 1
ATOM 813 N N . GLY A 1 98 ? -5.149 1.012 1.134 1.00 90.81 98 GLY A N 1
ATOM 814 C CA . GLY A 1 98 ? -4.970 2.006 2.188 1.00 90.81 98 GLY A CA 1
ATOM 815 C C . GLY A 1 98 ? -5.232 3.445 1.730 1.00 90.81 98 GLY A C 1
ATOM 816 O O . GLY A 1 98 ? -5.980 4.175 2.379 1.00 90.81 98 GLY A O 1
ATOM 817 N N . LEU A 1 99 ? -4.695 3.854 0.576 1.00 89.50 99 LEU A N 1
ATOM 818 C CA . LEU A 1 99 ? -4.936 5.185 0.011 1.00 89.50 99 LEU A CA 1
ATOM 819 C C . LEU A 1 99 ? -6.378 5.350 -0.471 1.00 89.50 99 LEU A C 1
ATOM 821 O O . LEU A 1 99 ? -6.964 6.403 -0.234 1.00 89.50 99 LEU A O 1
ATOM 825 N N . SER A 1 100 ? -6.973 4.325 -1.090 1.00 90.62 100 SER A N 1
ATOM 826 C CA . SER A 1 100 ? -8.388 4.371 -1.490 1.00 90.62 100 SER A CA 1
ATOM 827 C C . SER A 1 100 ? -9.291 4.573 -0.271 1.00 90.62 100 SER A C 1
ATOM 829 O O . SER A 1 100 ? -10.180 5.422 -0.288 1.00 90.62 100 SER A O 1
ATOM 831 N N . MET A 1 101 ? -9.000 3.874 0.829 1.00 94.25 101 MET A N 1
ATOM 832 C CA . MET A 1 101 ? -9.693 4.056 2.101 1.00 94.25 101 MET A CA 1
ATOM 833 C C . MET A 1 101 ? -9.497 5.464 2.675 1.00 94.25 101 MET A C 1
ATOM 835 O O . MET A 1 101 ? -10.459 6.079 3.128 1.00 94.25 101 MET A O 1
ATOM 839 N N . GLU A 1 102 ? -8.277 6.003 2.651 1.00 93.19 102 GLU A N 1
ATOM 840 C CA . GLU A 1 102 ? -7.979 7.351 3.150 1.00 93.19 102 GLU A CA 1
ATOM 841 C C . GLU A 1 102 ? -8.671 8.451 2.327 1.00 93.19 102 GLU A C 1
ATOM 843 O O . GLU A 1 102 ? -9.135 9.448 2.888 1.00 93.19 102 GLU A O 1
ATOM 848 N N . ILE A 1 103 ? -8.785 8.269 1.009 1.00 92.44 103 ILE A N 1
ATOM 849 C CA . ILE A 1 103 ? -9.540 9.165 0.123 1.00 92.44 103 ILE A CA 1
ATOM 850 C C . ILE A 1 103 ? -11.024 9.146 0.499 1.00 92.44 103 ILE A C 1
ATOM 852 O O . ILE A 1 103 ? -11.621 10.208 0.677 1.00 92.44 103 ILE A O 1
ATOM 856 N N . GLU A 1 104 ? -11.610 7.965 0.687 1.00 93.12 104 GLU A N 1
ATOM 857 C CA . GLU A 1 104 ? -13.014 7.831 1.089 1.00 93.12 104 GLU A CA 1
ATOM 858 C C . GLU A 1 104 ? -13.267 8.384 2.497 1.00 93.12 104 GLU A C 1
ATOM 860 O O . GLU A 1 104 ? -14.222 9.130 2.708 1.00 93.12 104 GLU A O 1
ATOM 865 N N . ARG A 1 105 ? -12.355 8.151 3.448 1.00 95.25 105 ARG A N 1
ATOM 866 C CA . ARG A 1 105 ? -12.414 8.737 4.797 1.00 95.25 105 ARG A CA 1
ATOM 867 C C . ARG A 1 105 ? -12.476 10.267 4.754 1.00 95.25 105 ARG A C 1
ATOM 869 O O . ARG A 1 105 ? -13.158 10.881 5.572 1.00 95.25 105 ARG A O 1
ATOM 876 N N . LYS A 1 106 ? -11.749 10.902 3.828 1.00 92.62 106 LYS A N 1
ATOM 877 C CA . LYS A 1 106 ? -11.758 12.364 3.664 1.00 92.62 106 LYS A CA 1
ATOM 878 C C . LYS A 1 106 ? -13.065 12.897 3.075 1.00 92.62 106 LYS A C 1
ATOM 880 O O . LYS A 1 106 ? -13.388 14.045 3.369 1.00 92.62 106 LYS A O 1
ATOM 885 N N . LYS A 1 107 ? -13.791 12.094 2.288 1.00 93.38 107 LYS A N 1
ATOM 886 C CA . LYS A 1 107 ? -15.092 12.458 1.700 1.00 93.38 107 LYS A CA 1
ATOM 887 C C . LYS A 1 107 ? -16.250 12.369 2.695 1.00 93.38 107 LYS A C 1
ATOM 889 O O . LYS A 1 107 ? -17.266 13.023 2.489 1.00 93.38 107 LYS A O 1
ATOM 894 N N . LEU A 1 108 ? -16.117 11.564 3.751 1.00 90.69 108 LEU A N 1
ATOM 895 C CA . LEU A 1 108 ? -17.186 11.389 4.731 1.00 90.69 108 LEU A CA 1
ATOM 896 C C . LEU A 1 108 ? -17.472 12.691 5.513 1.00 90.69 108 LEU A C 1
ATOM 898 O O . LEU A 1 108 ? -16.527 13.378 5.927 1.00 90.69 108 LEU A O 1
ATOM 902 N N . PRO A 1 109 ? -18.757 13.011 5.768 1.00 91.94 109 PRO A N 1
ATOM 903 C CA . PRO A 1 109 ? -19.144 14.092 6.674 1.00 91.94 109 PRO A CA 1
ATOM 904 C C . PRO A 1 109 ? -18.652 13.807 8.101 1.00 91.94 109 PRO A C 1
ATOM 906 O O . PRO A 1 109 ? -18.386 12.661 8.458 1.00 91.94 109 PRO A O 1
ATOM 909 N N . LYS A 1 110 ? -18.484 14.850 8.924 1.00 89.25 110 LYS A N 1
ATOM 910 C CA . LYS A 1 110 ? -17.902 14.746 10.284 1.00 89.25 110 LYS A CA 1
ATOM 911 C C . LYS A 1 110 ? -18.772 15.387 11.366 1.00 89.25 110 LYS A C 1
ATOM 913 O O . LYS A 1 110 ? -18.285 15.677 12.458 1.00 89.25 110 LYS A O 1
ATOM 918 N N . GLU A 1 111 ? -20.034 15.635 11.050 1.00 90.44 111 GLU A N 1
ATOM 919 C CA . GLU A 1 111 ? -20.954 16.380 11.909 1.00 90.44 111 GLU A CA 1
ATOM 920 C C . GLU A 1 111 ? -21.473 15.498 13.044 1.00 90.44 111 GLU A C 1
ATOM 922 O O . GLU A 1 111 ? -21.445 15.894 14.207 1.00 90.44 111 GLU A O 1
ATOM 927 N N . SER A 1 112 ? -21.871 14.266 12.720 1.00 94.75 112 SER A N 1
ATOM 928 C CA . SER A 1 112 ? -22.388 13.314 13.702 1.00 94.75 112 SER A CA 1
ATOM 929 C C . SER A 1 112 ? -21.271 12.538 14.400 1.00 94.75 112 SER A C 1
ATOM 931 O O . SER A 1 112 ? -20.263 12.168 13.791 1.00 94.75 112 SER A O 1
ATOM 933 N N . LEU A 1 113 ? -21.495 12.202 15.674 1.00 92.94 113 LEU A N 1
ATOM 934 C CA . LEU A 1 113 ? -20.612 11.334 16.452 1.00 92.94 113 LEU A CA 1
ATOM 935 C C . LEU A 1 113 ? -20.368 9.990 15.751 1.00 92.94 113 LEU A C 1
ATOM 937 O O . LEU A 1 113 ? -19.239 9.509 15.727 1.00 92.94 113 LEU A O 1
ATOM 941 N N . GLU A 1 114 ? -21.392 9.402 15.132 1.00 93.31 114 GLU A N 1
ATOM 942 C CA . GLU A 1 114 ? -21.261 8.108 14.449 1.00 93.31 114 GLU A CA 1
ATOM 943 C C . GLU A 1 114 ? -20.358 8.208 13.210 1.00 93.31 114 GLU A C 1
ATOM 945 O O . GLU A 1 114 ? -19.537 7.335 12.931 1.00 93.31 114 GLU A O 1
ATOM 950 N N . GLN A 1 115 ? -20.419 9.341 12.511 1.00 92.88 115 GLN A N 1
ATOM 951 C CA . GLN A 1 115 ? -19.541 9.619 11.377 1.00 92.88 115 GLN A CA 1
ATOM 952 C C . GLN A 1 115 ? -18.093 9.875 11.827 1.00 92.88 115 GLN A C 1
ATOM 954 O O . GLN A 1 115 ? -17.139 9.463 11.158 1.00 92.88 115 GLN A O 1
ATOM 959 N N . GLN A 1 116 ? -17.904 10.507 12.990 1.00 94.19 116 GLN A N 1
ATOM 960 C CA . GLN A 1 116 ? -16.584 10.682 13.603 1.00 94.19 116 GLN A CA 1
ATOM 961 C C . GLN A 1 116 ? -15.984 9.343 14.047 1.00 94.19 116 GLN A C 1
ATOM 963 O O . GLN A 1 116 ? -14.804 9.095 13.780 1.00 94.19 116 GLN A O 1
ATOM 968 N N . LYS A 1 117 ? -16.788 8.452 14.647 1.00 95.56 117 LYS A N 1
ATOM 969 C CA . LYS A 1 117 ? -16.380 7.075 14.966 1.00 95.56 117 LYS A CA 1
ATOM 970 C C . LYS A 1 117 ? -15.946 6.333 13.709 1.00 95.56 117 LYS A C 1
ATOM 972 O O . LYS A 1 117 ? -14.826 5.831 13.667 1.00 95.56 117 LYS A O 1
ATOM 977 N N . ARG A 1 118 ? -16.760 6.371 12.648 1.00 95.56 118 ARG A N 1
ATOM 978 C CA . ARG A 1 118 ? -16.431 5.748 11.358 1.00 95.56 118 ARG A CA 1
ATOM 979 C C . ARG A 1 118 ? -15.133 6.290 10.756 1.00 95.56 118 ARG A C 1
ATOM 981 O O . ARG A 1 118 ? -14.313 5.536 10.236 1.00 95.56 118 ARG A O 1
ATOM 988 N N . THR A 1 119 ? -14.917 7.599 10.858 1.00 95.88 119 THR A N 1
ATOM 989 C CA . THR A 1 119 ? -13.676 8.249 10.418 1.00 95.88 119 THR A CA 1
ATOM 990 C C . THR A 1 119 ? -12.464 7.739 11.205 1.00 95.88 119 THR A C 1
ATOM 992 O O . THR A 1 119 ? -11.400 7.528 10.621 1.00 95.88 119 THR A O 1
ATOM 995 N N . CYS A 1 120 ? -12.608 7.534 12.517 1.00 96.56 120 CYS A N 1
ATOM 996 C CA . CYS A 1 120 ? -11.550 6.986 13.365 1.00 96.56 120 CYS A CA 1
ATOM 997 C C . CYS A 1 120 ? -11.280 5.511 13.050 1.00 96.56 120 CYS A C 1
ATOM 999 O O . CYS A 1 120 ? -10.124 5.139 12.886 1.00 96.56 120 CYS A O 1
ATOM 1001 N N . GLU A 1 121 ? -12.319 4.695 12.875 1.00 96.75 121 GLU A N 1
ATOM 1002 C CA . GLU A 1 121 ? -12.196 3.294 12.454 1.00 96.75 121 GLU A CA 1
ATOM 1003 C C . GLU A 1 121 ? -11.371 3.149 11.173 1.00 96.75 121 GLU A C 1
ATOM 1005 O O . GLU A 1 121 ? -10.372 2.436 11.163 1.00 96.75 121 GLU A O 1
ATOM 1010 N N . MET A 1 122 ? -11.718 3.891 10.115 1.00 96.75 122 MET A N 1
ATOM 1011 C CA . MET A 1 122 ? -10.983 3.840 8.844 1.00 96.75 122 MET A CA 1
ATOM 1012 C C . MET A 1 122 ? -9.520 4.274 9.001 1.00 96.75 122 MET A C 1
ATOM 1014 O O . MET A 1 122 ? -8.626 3.665 8.414 1.00 96.75 122 MET A O 1
ATOM 1018 N N . ALA A 1 123 ? -9.253 5.291 9.827 1.00 96.81 123 ALA A N 1
ATOM 1019 C CA . ALA A 1 123 ? -7.884 5.701 10.127 1.00 96.81 123 ALA A CA 1
ATOM 1020 C C . ALA A 1 123 ? -7.110 4.614 10.891 1.00 96.81 123 ALA A C 1
ATOM 1022 O O . ALA A 1 123 ? -5.935 4.398 10.606 1.00 96.81 123 ALA A O 1
ATOM 1023 N N . ALA A 1 124 ? -7.757 3.908 11.823 1.00 97.12 124 ALA A N 1
ATOM 1024 C CA . ALA A 1 124 ? -7.156 2.808 12.572 1.00 97.12 124 ALA A CA 1
ATOM 1025 C C . ALA A 1 124 ? -6.877 1.587 11.693 1.00 97.12 124 ALA A C 1
ATOM 1027 O O . ALA A 1 124 ? -5.794 1.009 11.792 1.00 97.12 124 ALA A O 1
ATOM 1028 N N . TYR A 1 125 ? -7.785 1.235 10.781 1.00 96.94 125 TYR A N 1
ATOM 1029 C CA . TYR A 1 125 ? -7.537 0.170 9.807 1.00 96.94 125 TYR A CA 1
ATOM 1030 C C . TYR A 1 125 ? -6.312 0.487 8.953 1.00 96.94 125 TYR A C 1
ATOM 1032 O O . TYR A 1 125 ? -5.479 -0.385 8.732 1.00 96.94 125 TYR A O 1
ATOM 1040 N N . PHE A 1 126 ? -6.130 1.752 8.559 1.00 95.88 126 PHE A N 1
ATOM 1041 C CA . PHE A 1 126 ? -4.974 2.143 7.754 1.00 95.88 126 PHE A CA 1
ATOM 1042 C C . PHE A 1 126 ? -3.642 1.933 8.495 1.00 95.88 126 PHE A C 1
ATOM 1044 O O . PHE A 1 126 ? -2.617 1.667 7.875 1.00 95.88 126 PHE A O 1
ATOM 1051 N N . THR A 1 127 ? -3.643 1.973 9.834 1.00 95.62 127 THR A N 1
ATOM 1052 C CA . THR A 1 127 ? -2.437 1.690 10.640 1.00 95.62 127 THR A CA 1
ATOM 1053 C C . THR A 1 127 ? -1.971 0.225 10.587 1.00 95.62 127 THR A C 1
ATOM 1055 O O . THR A 1 127 ? -0.914 -0.093 11.143 1.00 95.62 127 THR A O 1
ATOM 1058 N N . HIS A 1 128 ? -2.753 -0.664 9.966 1.00 92.75 128 HIS A N 1
ATOM 1059 C CA . HIS A 1 128 ? -2.431 -2.082 9.769 1.00 92.75 128 HIS A CA 1
ATOM 1060 C C . HIS A 1 128 ? -1.956 -2.406 8.349 1.00 92.75 128 HIS A C 1
ATOM 1062 O O . HIS A 1 128 ? -1.532 -3.528 8.095 1.00 92.75 128 HIS A O 1
ATOM 1068 N N . SER A 1 129 ? -1.983 -1.441 7.426 1.00 89.44 129 SER A N 1
ATOM 1069 C CA . SER A 1 129 ? -1.400 -1.615 6.095 1.00 89.44 129 SER A CA 1
ATOM 1070 C C . SER A 1 129 ? 0.128 -1.699 6.188 1.00 89.44 129 SER A C 1
ATOM 1072 O O . SER A 1 129 ? 0.746 -0.903 6.896 1.00 89.44 129 SER A O 1
ATOM 1074 N N . ASN A 1 130 ? 0.767 -2.617 5.453 1.00 86.06 130 ASN A N 1
ATOM 1075 C CA . ASN A 1 130 ? 2.229 -2.729 5.447 1.00 86.06 130 ASN A CA 1
ATOM 1076 C C . ASN A 1 130 ? 2.840 -1.677 4.513 1.00 86.06 130 ASN A C 1
ATOM 1078 O O . ASN A 1 130 ? 3.166 -1.936 3.353 1.00 86.06 130 ASN A O 1
ATOM 1082 N N . LEU A 1 131 ? 2.978 -0.451 5.018 1.00 83.56 131 LEU A N 1
ATOM 1083 C CA . LEU A 1 131 ? 3.605 0.654 4.292 1.00 83.56 131 LEU A CA 1
ATOM 1084 C C . LEU A 1 131 ? 5.072 0.824 4.702 1.00 83.56 131 LEU A C 1
ATOM 1086 O O . LEU A 1 131 ? 5.536 0.297 5.712 1.00 83.56 131 LEU A O 1
ATOM 1090 N N . GLN A 1 132 ? 5.810 1.636 3.940 1.00 75.56 132 GLN A N 1
ATOM 1091 C CA . GLN A 1 132 ? 7.154 2.046 4.350 1.00 75.56 132 GLN A CA 1
ATOM 1092 C C . GLN A 1 132 ? 7.088 2.862 5.655 1.00 75.56 132 GLN A C 1
ATOM 1094 O O . GLN A 1 132 ? 6.129 3.622 5.832 1.00 75.56 132 GLN A O 1
ATOM 1099 N N . PRO A 1 133 ? 8.117 2.803 6.526 1.00 81.62 133 PRO A N 1
ATOM 1100 C CA . PRO A 1 133 ? 8.120 3.507 7.812 1.00 81.62 133 PRO A CA 1
ATOM 1101 C C . PRO A 1 133 ? 7.771 4.997 7.709 1.00 81.62 133 PRO A C 1
ATOM 1103 O O . PRO A 1 133 ? 6.996 5.508 8.514 1.00 81.62 133 PRO A O 1
ATOM 1106 N N . VAL A 1 134 ? 8.260 5.686 6.669 1.00 80.75 134 VAL A N 1
ATOM 1107 C CA . VAL A 1 134 ? 7.976 7.114 6.452 1.00 80.75 134 VAL A CA 1
ATOM 1108 C C . VAL A 1 134 ? 6.484 7.395 6.244 1.00 80.75 134 VAL A C 1
ATOM 1110 O O . VAL A 1 134 ? 5.973 8.383 6.765 1.00 80.75 134 VAL A O 1
ATOM 1113 N N . HIS A 1 135 ? 5.765 6.515 5.544 1.00 85.62 135 HIS A N 1
ATOM 1114 C CA . HIS A 1 135 ? 4.324 6.639 5.326 1.00 85.62 135 HIS A CA 1
ATOM 1115 C C . HIS A 1 135 ? 3.535 6.138 6.536 1.00 85.62 135 HIS A C 1
ATOM 1117 O O . HIS A 1 135 ? 2.559 6.777 6.925 1.00 85.62 135 HIS A O 1
ATOM 1123 N N . MET A 1 136 ? 3.999 5.072 7.197 1.00 90.06 136 MET A N 1
ATOM 1124 C CA . MET A 1 136 ? 3.405 4.601 8.451 1.00 90.06 136 MET A CA 1
ATOM 1125 C C . MET A 1 136 ? 3.403 5.680 9.532 1.00 90.06 136 MET A C 1
ATOM 1127 O O . MET A 1 136 ? 2.399 5.839 10.222 1.00 90.06 136 MET A O 1
ATOM 1131 N N . ILE A 1 137 ? 4.466 6.484 9.634 1.00 92.69 137 ILE A N 1
ATOM 1132 C CA . ILE A 1 137 ? 4.512 7.640 10.542 1.00 92.69 137 ILE A CA 1
ATOM 1133 C C . ILE A 1 137 ? 3.379 8.632 10.233 1.00 92.69 137 ILE A C 1
ATOM 1135 O O . ILE A 1 137 ? 2.736 9.130 11.156 1.00 92.69 137 ILE A O 1
ATOM 1139 N N . LEU A 1 138 ? 3.099 8.918 8.957 1.00 92.75 138 LEU A N 1
ATOM 1140 C CA . LEU A 1 138 ? 2.028 9.846 8.560 1.00 92.75 138 LEU A CA 1
ATOM 1141 C C . LEU A 1 138 ? 0.638 9.300 8.909 1.00 92.75 138 LEU A C 1
ATOM 1143 O O . LEU A 1 138 ? -0.213 10.037 9.420 1.00 92.75 138 LEU A O 1
ATOM 1147 N N . VAL A 1 139 ? 0.418 8.007 8.666 1.00 95.19 139 VAL A N 1
ATOM 1148 C CA . VAL A 1 139 ? -0.847 7.328 8.968 1.00 95.19 139 VAL A CA 1
ATOM 1149 C C . VAL A 1 139 ? -1.076 7.262 10.479 1.00 95.19 139 VAL A C 1
ATOM 1151 O O . VAL A 1 139 ? -2.124 7.693 10.958 1.00 95.19 139 VAL A O 1
ATOM 1154 N N . LEU A 1 140 ? -0.071 6.835 11.251 1.00 97.50 140 LEU A N 1
ATOM 1155 C CA . LEU A 1 140 ? -0.136 6.794 12.715 1.00 97.50 140 LEU A CA 1
ATOM 1156 C C . LEU A 1 140 ? -0.329 8.185 13.320 1.00 97.50 140 LEU A C 1
ATOM 1158 O O . LEU A 1 140 ? -1.1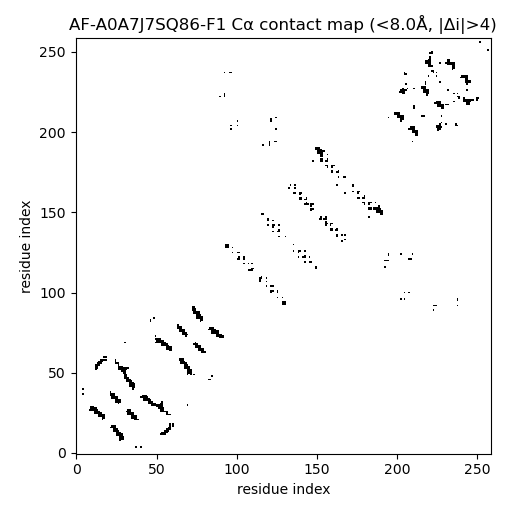19 8.333 14.248 1.00 97.50 140 LEU A O 1
ATOM 1162 N N . ARG A 1 141 ? 0.321 9.225 12.779 1.00 97.06 141 ARG A N 1
ATOM 1163 C CA . ARG A 1 141 ? 0.109 10.614 13.222 1.00 97.06 141 ARG A CA 1
ATOM 1164 C C . ARG A 1 141 ? -1.335 11.060 12.993 1.00 97.06 141 ARG A C 1
ATOM 1166 O O . ARG A 1 141 ? -1.914 11.749 13.831 1.00 97.06 141 ARG A O 1
ATOM 1173 N N . THR A 1 142 ? -1.920 10.670 11.863 1.00 96.88 142 THR A N 1
ATOM 1174 C CA . THR A 1 142 ? -3.317 10.978 11.537 1.00 96.88 142 THR A CA 1
ATOM 1175 C C . THR A 1 142 ? -4.274 10.256 12.484 1.00 96.88 142 THR A C 1
ATOM 1177 O O . THR A 1 142 ? -5.139 10.905 13.073 1.00 96.88 142 THR A O 1
ATOM 1180 N N . ALA A 1 143 ? -4.082 8.950 12.690 1.00 97.44 143 ALA A N 1
ATOM 1181 C CA . ALA A 1 143 ? -4.873 8.151 13.624 1.00 97.44 143 ALA A CA 1
ATOM 1182 C C . ALA A 1 143 ? -4.764 8.689 15.060 1.00 97.44 143 ALA A C 1
ATOM 1184 O O . ALA A 1 143 ? -5.784 8.933 15.698 1.00 97.44 143 ALA A O 1
ATOM 1185 N N . LEU A 1 144 ? -3.549 8.990 15.532 1.00 98.00 144 LEU A N 1
ATOM 1186 C CA . LEU A 1 144 ? -3.300 9.578 16.850 1.00 98.00 144 LEU A CA 1
ATOM 1187 C C . LEU A 1 144 ? -4.133 10.845 17.078 1.00 98.00 144 LEU A C 1
ATOM 1189 O O . LEU A 1 144 ? -4.830 10.957 18.084 1.00 98.00 144 LEU A O 1
ATOM 1193 N N . ASN A 1 145 ? -4.107 11.781 16.128 1.00 97.06 145 ASN A N 1
ATOM 1194 C CA . ASN A 1 145 ? -4.841 13.040 16.248 1.00 97.06 145 ASN A CA 1
ATOM 1195 C C . ASN A 1 145 ? -6.365 12.847 16.244 1.00 97.06 145 ASN A C 1
ATOM 1197 O O . ASN A 1 145 ? -7.073 13.569 16.946 1.00 97.06 145 ASN A O 1
ATOM 1201 N N . LEU A 1 146 ? -6.878 11.906 15.448 1.00 96.44 146 LEU A N 1
ATOM 1202 C CA . LEU A 1 146 ? -8.312 11.612 15.389 1.00 96.44 146 LEU A CA 1
ATOM 1203 C C . LEU A 1 146 ? -8.799 10.956 16.685 1.00 96.44 146 LEU A C 1
ATOM 1205 O O . LEU A 1 146 ? -9.771 11.423 17.273 1.00 96.44 146 LEU A O 1
ATOM 1209 N N . PHE A 1 147 ? -8.081 9.945 17.175 1.00 97.56 147 PHE A N 1
ATOM 1210 C CA . PHE A 1 147 ? -8.431 9.243 18.411 1.00 97.56 147 PHE A CA 1
ATOM 1211 C C . PHE A 1 147 ? -8.295 10.137 19.645 1.00 97.56 147 PHE A C 1
ATOM 1213 O O . PHE A 1 147 ? -9.140 10.078 20.536 1.00 97.56 147 PHE A O 1
ATOM 1220 N N . PHE A 1 148 ? -7.294 11.024 19.670 1.00 96.94 148 PHE A N 1
ATOM 1221 C CA . PHE A 1 148 ? -7.156 12.016 20.735 1.00 96.94 148 PHE A CA 1
ATOM 1222 C C . PHE A 1 148 ? -8.352 12.980 20.774 1.00 96.94 148 PHE A C 1
ATOM 1224 O O . PHE A 1 148 ? -8.903 13.237 21.842 1.00 96.94 148 PHE A O 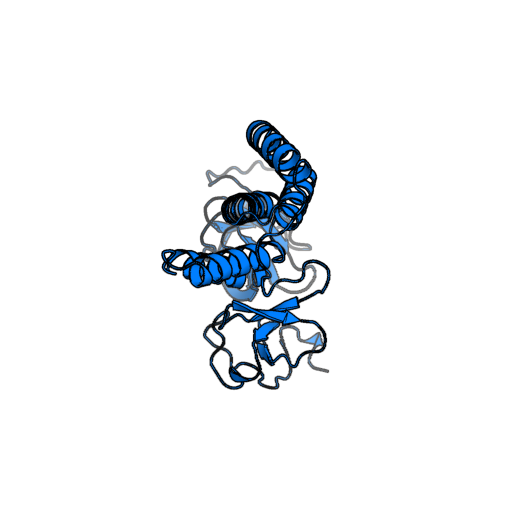1
ATOM 1231 N N . LYS A 1 149 ? -8.808 13.469 19.610 1.00 95.62 149 LYS A N 1
ATOM 1232 C CA . LYS A 1 149 ? -10.011 14.318 19.510 1.00 95.62 149 LYS A CA 1
ATOM 1233 C C . LYS A 1 149 ? -11.289 13.582 19.917 1.00 95.62 149 LYS A C 1
ATOM 1235 O O . LYS A 1 149 ? -12.155 14.190 20.538 1.00 95.62 149 LYS A O 1
ATOM 1240 N N . LEU A 1 150 ? -11.385 12.287 19.610 1.00 95.88 150 LEU A N 1
ATOM 1241 C CA . LEU A 1 150 ? -12.510 11.431 19.999 1.00 95.88 150 LEU A CA 1
ATOM 1242 C C . LEU A 1 150 ? -12.488 11.048 21.496 1.00 95.88 150 LEU A C 1
ATOM 1244 O O . LEU A 1 150 ? -13.433 10.436 21.979 1.00 95.88 150 LEU A O 1
ATOM 1248 N N . LYS A 1 151 ? -11.444 11.433 22.248 1.00 96.94 151 LYS A N 1
ATOM 1249 C CA . LYS A 1 151 ? -11.223 11.051 23.655 1.00 96.94 151 LYS A CA 1
ATOM 1250 C C . LYS A 1 151 ? -11.055 9.537 23.860 1.00 96.94 151 LYS A C 1
ATOM 1252 O O . LYS A 1 151 ? -11.348 9.016 24.932 1.00 96.94 151 LYS A O 1
ATOM 1257 N N . ASN A 1 152 ? -10.551 8.837 22.843 1.00 96.94 152 ASN A N 1
ATOM 1258 C CA . ASN A 1 152 ? -10.129 7.442 22.953 1.00 96.94 152 ASN A CA 1
ATOM 1259 C C . ASN A 1 152 ? -8.630 7.381 23.274 1.00 96.94 152 ASN A C 1
ATOM 1261 O O . ASN A 1 152 ? -7.792 7.136 22.400 1.00 96.94 152 ASN A O 1
ATOM 1265 N N . PHE A 1 153 ? -8.286 7.694 24.526 1.00 97.44 153 PHE A N 1
ATOM 1266 C CA . PHE A 1 153 ? -6.907 7.915 24.956 1.00 97.44 153 PHE A CA 1
ATOM 1267 C C . PHE A 1 153 ? -6.105 6.627 25.118 1.00 97.44 153 PHE A C 1
ATOM 1269 O O . PHE A 1 153 ? -4.910 6.619 24.807 1.00 97.44 153 PHE A O 1
ATOM 1276 N N . LYS A 1 154 ? -6.737 5.529 25.551 1.00 96.44 154 LYS A N 1
ATOM 1277 C CA . LYS A 1 154 ? -6.065 4.230 25.696 1.00 96.44 154 LYS A CA 1
ATOM 1278 C C . LYS A 1 154 ? -5.573 3.747 24.337 1.00 96.44 154 LYS A C 1
ATOM 1280 O O . LYS A 1 154 ? -4.394 3.419 24.190 1.00 96.44 154 LYS A O 1
ATOM 1285 N N . THR A 1 155 ? -6.440 3.785 23.327 1.00 96.75 155 THR A N 1
ATOM 1286 C CA . THR A 1 155 ? -6.064 3.407 21.962 1.00 96.75 155 THR A CA 1
ATOM 1287 C C . THR A 1 155 ? -5.102 4.430 21.341 1.00 96.75 155 THR A C 1
ATOM 1289 O O . THR A 1 155 ? -4.081 4.042 20.771 1.00 96.75 155 THR A O 1
ATOM 1292 N N . ALA A 1 156 ? -5.320 5.738 21.526 1.00 97.50 156 ALA A N 1
ATOM 1293 C CA . ALA A 1 156 ? -4.397 6.773 21.044 1.00 97.50 156 ALA A CA 1
ATOM 1294 C C . ALA A 1 156 ? -2.960 6.598 21.577 1.00 97.50 156 ALA A C 1
ATOM 1296 O O . ALA A 1 156 ? -1.998 6.750 20.823 1.00 97.50 156 ALA A O 1
ATOM 1297 N N . ALA A 1 157 ? -2.797 6.235 22.853 1.00 97.69 157 ALA A N 1
ATOM 1298 C CA . ALA A 1 157 ? -1.485 6.000 23.456 1.00 97.69 157 ALA A CA 1
ATOM 1299 C C . ALA A 1 157 ? -0.707 4.875 22.747 1.00 97.69 157 ALA A C 1
ATOM 1301 O O . ALA A 1 157 ? 0.505 4.977 22.558 1.00 97.69 157 ALA A O 1
ATOM 1302 N N . THR A 1 158 ? -1.396 3.822 22.298 1.00 97.12 158 THR A N 1
ATOM 1303 C CA . THR A 1 158 ? -0.763 2.726 21.544 1.00 97.12 158 THR A CA 1
ATOM 1304 C C . THR A 1 158 ? -0.268 3.185 20.172 1.00 97.12 158 THR A C 1
ATOM 1306 O O . THR A 1 158 ? 0.860 2.865 19.797 1.00 97.12 158 THR A O 1
ATOM 1309 N N . PHE A 1 159 ? -1.041 4.017 19.461 1.00 97.81 159 PHE A N 1
ATOM 1310 C CA . PHE A 1 159 ? -0.595 4.621 18.203 1.00 97.81 159 PHE A CA 1
ATOM 1311 C C . PHE A 1 159 ? 0.609 5.537 18.408 1.00 97.81 159 PHE A C 1
ATOM 1313 O O . PHE A 1 159 ? 1.538 5.496 17.607 1.00 97.81 159 PHE A O 1
ATOM 1320 N N . ALA A 1 160 ? 0.627 6.325 19.486 1.00 97.81 160 ALA A N 1
ATOM 1321 C CA . ALA A 1 160 ? 1.764 7.177 19.818 1.00 97.81 160 ALA A CA 1
ATOM 1322 C C . ALA A 1 160 ? 3.040 6.366 20.100 1.00 97.81 160 ALA A C 1
ATOM 1324 O O . ALA A 1 160 ? 4.101 6.726 19.594 1.00 97.81 160 ALA A O 1
ATOM 1325 N N . ARG A 1 161 ? 2.946 5.256 20.848 1.00 97.94 161 ARG A N 1
ATOM 1326 C CA . ARG A 1 161 ? 4.085 4.353 21.093 1.00 97.94 161 ARG A CA 1
ATOM 1327 C C . ARG A 1 161 ? 4.619 3.745 19.796 1.00 97.94 161 ARG A C 1
ATOM 1329 O O . ARG A 1 161 ? 5.794 3.934 19.496 1.00 97.94 161 ARG A O 1
ATOM 1336 N N . ARG A 1 162 ? 3.742 3.159 18.969 1.00 97.31 162 ARG A N 1
ATOM 1337 C CA . ARG A 1 162 ? 4.113 2.631 17.640 1.00 97.31 162 ARG A CA 1
ATOM 1338 C C . ARG A 1 162 ? 4.744 3.703 16.751 1.00 97.31 162 ARG A C 1
ATOM 1340 O O . ARG A 1 162 ? 5.701 3.432 16.040 1.00 97.31 162 ARG A O 1
ATOM 13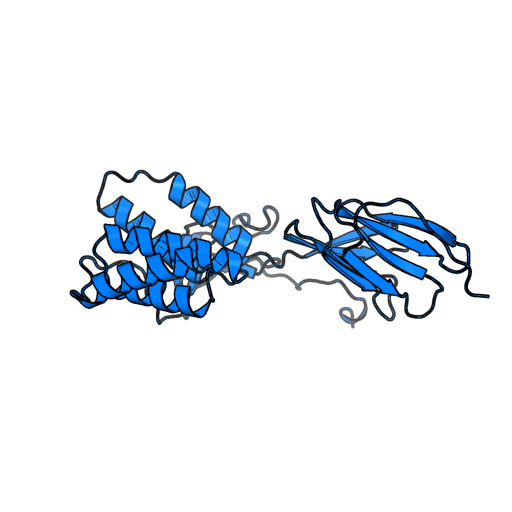47 N N . LEU A 1 163 ? 4.231 4.935 16.783 1.00 97.38 163 LEU A N 1
ATOM 1348 C CA . LEU A 1 163 ? 4.788 6.049 16.014 1.00 97.38 163 LEU A CA 1
ATOM 1349 C C . LEU A 1 163 ? 6.214 6.372 16.474 1.00 97.38 163 LEU A C 1
ATOM 1351 O O . LEU A 1 163 ? 7.091 6.535 15.632 1.00 97.38 163 LEU A O 1
ATOM 1355 N N . LEU A 1 164 ? 6.460 6.439 17.786 1.00 97.44 164 LEU A N 1
ATOM 1356 C CA . LEU A 1 164 ? 7.787 6.714 18.348 1.00 97.44 164 LEU A CA 1
ATOM 1357 C C . LEU A 1 164 ? 8.801 5.604 18.039 1.00 97.44 164 LEU A C 1
ATOM 1359 O O . LEU A 1 164 ? 9.953 5.922 17.751 1.00 97.44 164 LEU A O 1
ATOM 1363 N N . GLU A 1 165 ? 8.373 4.340 18.045 1.00 96.62 165 GLU A N 1
ATOM 1364 C CA . GLU A 1 165 ? 9.206 3.183 17.679 1.00 96.62 165 GLU A CA 1
ATOM 1365 C C . GLU A 1 165 ? 9.718 3.253 16.233 1.00 96.62 165 GLU A C 1
ATOM 1367 O O . GLU A 1 165 ? 10.826 2.806 15.951 1.00 96.62 165 GLU A O 1
ATOM 1372 N N . LEU A 1 166 ? 8.964 3.876 15.320 1.00 91.31 166 LEU A N 1
ATOM 1373 C CA . LEU A 1 166 ? 9.383 4.064 13.924 1.00 91.31 166 LEU A CA 1
ATOM 1374 C C . LEU A 1 166 ? 10.458 5.152 13.732 1.00 91.31 166 LEU A C 1
ATOM 1376 O O . LEU A 1 166 ? 10.900 5.366 12.605 1.00 91.31 166 LEU A O 1
ATOM 1380 N N . GLY A 1 167 ? 10.868 5.857 14.792 1.00 94.06 167 GLY A N 1
ATOM 1381 C CA . GLY A 1 167 ? 11.919 6.877 14.727 1.00 94.06 167 GLY A CA 1
ATOM 1382 C C . GLY A 1 167 ? 11.545 8.105 13.881 1.00 94.06 167 GLY A C 1
ATOM 1383 O O . GLY A 1 167 ? 12.221 8.403 12.894 1.00 94.06 167 GLY A O 1
ATOM 1384 N N . PRO A 1 168 ? 10.478 8.849 14.229 1.00 95.00 168 PRO A N 1
ATOM 1385 C CA . PRO A 1 168 ? 10.070 10.033 13.483 1.00 95.00 168 PRO A CA 1
ATOM 1386 C C . PRO A 1 168 ? 11.070 11.186 13.668 1.00 95.00 168 PRO A C 1
ATOM 1388 O O . PRO A 1 168 ? 11.891 11.194 14.586 1.00 95.00 168 PRO A O 1
ATOM 1391 N N . LYS A 1 169 ? 10.955 12.222 12.826 1.00 93.25 169 LYS A N 1
ATOM 1392 C CA . LYS A 1 169 ? 11.744 13.458 12.970 1.00 93.25 169 LYS A CA 1
ATOM 1393 C C . LYS A 1 169 ? 11.603 14.046 14.391 1.00 93.25 169 LYS A C 1
ATOM 1395 O O . LYS A 1 169 ? 10.507 13.956 14.954 1.00 93.25 169 LYS A O 1
ATOM 1400 N N . PRO A 1 170 ? 12.641 14.710 14.943 1.00 96.00 170 PRO A N 1
ATOM 1401 C CA . PRO A 1 170 ? 12.648 15.177 16.335 1.00 96.00 170 PRO A CA 1
ATOM 1402 C C . PRO A 1 170 ? 11.422 16.005 16.740 1.00 96.00 170 PRO A C 1
ATOM 1404 O O . PRO A 1 170 ? 10.848 15.770 17.801 1.00 96.00 170 PRO A O 1
ATOM 1407 N N . GLU A 1 171 ? 10.970 16.907 15.870 1.00 95.69 171 GLU A N 1
ATOM 1408 C CA . GLU A 1 171 ? 9.779 17.739 16.086 1.00 95.69 171 GLU A CA 1
ATOM 1409 C C . GLU A 1 171 ? 8.503 16.896 16.271 1.00 95.69 171 GLU A C 1
ATOM 1411 O O . GLU A 1 171 ? 7.750 17.063 17.233 1.00 95.69 171 GLU A O 1
ATOM 1416 N N . VAL A 1 172 ? 8.292 15.912 15.389 1.00 95.69 172 VAL A N 1
ATOM 1417 C CA . VAL A 1 172 ? 7.147 14.992 15.460 1.00 95.69 172 VAL A CA 1
ATOM 1418 C C . VAL A 1 172 ? 7.257 14.092 16.694 1.00 95.69 172 VAL A C 1
ATOM 1420 O O . VAL A 1 172 ? 6.247 13.827 17.348 1.00 95.69 172 VAL A O 1
ATOM 1423 N N . ALA A 1 173 ? 8.467 13.656 17.055 1.00 96.81 173 ALA A N 1
ATOM 1424 C CA . ALA A 1 173 ? 8.707 12.861 18.257 1.00 96.81 173 ALA A CA 1
ATOM 1425 C C . ALA A 1 173 ? 8.334 13.635 19.533 1.00 96.81 173 ALA A C 1
ATOM 1427 O O . ALA A 1 173 ? 7.639 13.103 20.398 1.00 96.81 173 ALA A O 1
ATOM 1428 N N . GLN A 1 174 ? 8.754 14.900 19.645 1.00 97.25 174 GLN A N 1
ATOM 1429 C CA . GLN A 1 174 ? 8.421 15.769 20.779 1.00 97.25 174 GLN A CA 1
ATOM 1430 C C . GLN A 1 174 ? 6.907 15.984 20.900 1.00 97.25 174 GLN A C 1
ATOM 1432 O O . GLN A 1 174 ? 6.346 15.792 21.981 1.00 97.25 174 GLN A O 1
ATOM 1437 N N . GLN A 1 175 ? 6.231 16.299 19.789 1.00 96.62 175 GLN A N 1
ATOM 1438 C CA . GLN A 1 175 ? 4.773 16.447 19.770 1.00 96.62 175 GLN A CA 1
ATOM 1439 C C . GLN A 1 175 ? 4.068 15.151 20.202 1.00 96.62 175 GLN A C 1
ATOM 1441 O O . GLN A 1 175 ? 3.151 15.184 21.022 1.00 96.62 175 GLN A O 1
ATOM 1446 N N . THR A 1 176 ? 4.526 14.003 19.698 1.00 97.50 176 THR A N 1
ATOM 1447 C CA . THR A 1 176 ? 3.938 12.690 20.005 1.00 97.50 176 THR A CA 1
ATOM 1448 C C . THR A 1 176 ? 4.107 12.323 21.479 1.00 97.50 176 THR A C 1
ATOM 1450 O O . THR A 1 176 ? 3.144 11.880 22.099 1.00 97.50 176 THR A O 1
ATOM 1453 N N . ARG A 1 177 ? 5.279 12.576 22.082 1.00 97.69 177 ARG A N 1
ATOM 1454 C CA . ARG A 1 177 ? 5.507 12.352 23.524 1.00 97.69 177 ARG A CA 1
ATOM 1455 C C . ARG A 1 177 ? 4.594 13.213 24.397 1.00 97.69 177 ARG A C 1
ATOM 1457 O O . ARG A 1 177 ? 4.072 12.722 25.392 1.00 97.69 177 ARG A O 1
ATOM 1464 N N . LYS A 1 178 ? 4.355 14.472 24.010 1.00 96.94 178 LYS A N 1
ATOM 1465 C CA . LYS A 1 178 ? 3.427 15.361 24.729 1.00 96.94 178 LYS A CA 1
ATOM 1466 C C . LYS A 1 178 ? 1.994 14.822 24.706 1.00 96.94 178 LYS A C 1
ATOM 1468 O O . LYS A 1 178 ? 1.325 14.838 25.736 1.00 96.94 178 LYS A O 1
ATOM 1473 N N . ILE A 1 179 ? 1.535 14.337 23.549 1.00 96.44 179 ILE A N 1
ATOM 1474 C CA . ILE A 1 179 ? 0.206 13.724 23.412 1.00 96.44 179 ILE A CA 1
ATOM 1475 C C . ILE A 1 179 ? 0.133 12.423 24.222 1.00 96.44 179 ILE A C 1
ATOM 1477 O O . ILE A 1 179 ? -0.833 12.227 24.951 1.00 96.44 179 ILE A O 1
ATOM 1481 N N . LEU A 1 180 ? 1.163 11.574 24.158 1.00 97.31 180 LEU A N 1
ATOM 1482 C CA . LEU A 1 180 ? 1.231 10.325 24.922 1.00 97.31 180 LEU A CA 1
ATOM 1483 C C . LEU A 1 180 ? 1.109 10.571 26.432 1.00 97.31 180 LEU A C 1
ATOM 1485 O O . LEU A 1 180 ? 0.254 9.968 27.072 1.00 97.31 180 LEU A O 1
ATOM 1489 N N . ALA A 1 181 ? 1.876 11.521 26.974 1.00 97.06 181 ALA A N 1
ATOM 1490 C CA . ALA A 1 181 ? 1.798 11.889 28.386 1.00 97.06 181 ALA A CA 1
ATOM 1491 C C . ALA A 1 181 ? 0.407 12.419 28.782 1.00 97.06 181 ALA A C 1
ATOM 1493 O O . ALA A 1 181 ? -0.040 12.213 29.908 1.00 97.06 181 ALA A O 1
ATOM 1494 N N . ALA A 1 182 ? -0.300 13.100 27.872 1.00 96.19 182 ALA A N 1
ATOM 1495 C CA . ALA A 1 182 ? -1.679 13.524 28.106 1.00 96.19 182 ALA A CA 1
ATOM 1496 C C . ALA A 1 182 ? -2.658 12.337 28.102 1.00 96.19 182 ALA A C 1
ATOM 1498 O O . ALA A 1 182 ? -3.540 12.288 28.957 1.00 96.19 182 ALA A O 1
ATOM 1499 N N . CYS A 1 183 ? -2.485 11.369 27.196 1.00 96.06 183 CYS A N 1
ATOM 1500 C CA . CYS A 1 183 ? -3.289 10.145 27.169 1.00 96.06 183 CYS A CA 1
ATOM 1501 C C . CYS A 1 183 ? -3.085 9.287 28.427 1.00 96.06 183 CYS A C 1
ATOM 1503 O O . CYS A 1 183 ? -4.038 8.716 28.943 1.00 96.06 183 CYS A O 1
ATOM 1505 N N . GLU A 1 184 ? -1.857 9.201 28.941 1.00 94.44 184 GLU A N 1
ATOM 1506 C CA . GLU A 1 184 ? -1.527 8.372 30.111 1.00 94.44 184 GLU A CA 1
ATOM 1507 C C . GLU A 1 184 ? -2.081 8.931 31.427 1.00 94.44 184 GLU A C 1
ATOM 1509 O O . GLU A 1 184 ? -2.316 8.166 32.358 1.00 94.44 184 GLU A O 1
ATOM 1514 N N . LYS A 1 185 ? -2.382 10.235 31.496 1.00 95.56 185 LYS A N 1
ATOM 1515 C CA . LYS A 1 185 ? -3.096 10.829 32.640 1.00 95.56 185 LYS A CA 1
ATOM 1516 C C . LYS A 1 185 ? -4.544 10.346 32.761 1.00 95.56 185 LYS A C 1
ATOM 1518 O O . LYS A 1 185 ? -5.095 10.376 33.855 1.00 95.56 185 LYS A O 1
ATOM 1523 N N . ASN A 1 186 ? -5.165 9.937 31.655 1.00 93.06 186 ASN A N 1
ATOM 1524 C CA . ASN A 1 186 ? -6.514 9.377 31.638 1.00 93.06 186 ASN A CA 1
ATOM 1525 C C . ASN A 1 186 ? -6.602 8.249 30.592 1.00 93.06 186 ASN A C 1
ATOM 1527 O O . ASN A 1 186 ? -7.104 8.479 29.490 1.00 93.06 186 ASN A O 1
ATOM 1531 N N . PRO A 1 187 ? -6.109 7.037 30.906 1.00 93.69 187 PRO A N 1
ATOM 1532 C CA . PRO A 1 187 ? -5.965 5.943 29.949 1.00 93.69 187 PRO A CA 1
ATOM 1533 C C . PRO A 1 187 ? -7.291 5.196 29.721 1.00 93.69 187 PRO A C 1
ATOM 1535 O O . PRO A 1 187 ? -7.370 3.975 29.860 1.00 93.69 187 PRO A O 1
ATOM 1538 N N . THR A 1 188 ? -8.347 5.930 29.374 1.00 95.88 188 THR A N 1
ATOM 1539 C CA . THR A 1 188 ? -9.686 5.398 29.096 1.00 95.88 188 THR A CA 1
ATOM 1540 C C . THR A 1 188 ? -10.099 5.701 27.658 1.00 95.88 188 THR A C 1
ATOM 1542 O O . THR A 1 188 ? -9.652 6.684 27.061 1.00 95.88 188 THR A O 1
ATOM 1545 N N . ASP A 1 189 ? -10.923 4.826 27.080 1.00 95.50 189 ASP A N 1
ATOM 1546 C CA . ASP A 1 189 ? -11.558 5.075 25.788 1.00 95.50 189 ASP A CA 1
ATOM 1547 C C . ASP A 1 189 ? -13.023 5.463 26.015 1.00 95.50 189 ASP A C 1
ATOM 1549 O O . ASP A 1 189 ? -13.768 4.724 26.655 1.00 95.50 189 ASP A O 1
ATOM 1553 N N . ALA A 1 190 ? -13.431 6.632 25.514 1.00 95.38 190 ALA A N 1
ATOM 1554 C CA . ALA A 1 190 ? -14.787 7.151 25.681 1.00 95.38 190 ALA A CA 1
ATOM 1555 C C . ALA A 1 190 ? -15.838 6.359 24.884 1.00 95.38 190 ALA A C 1
ATOM 1557 O O . ALA A 1 190 ? -16.992 6.277 25.301 1.00 95.38 190 ALA A O 1
ATOM 1558 N N . TYR A 1 191 ? -15.453 5.789 23.738 1.00 96.12 191 TYR A N 1
ATOM 1559 C CA . TYR A 1 191 ? -16.373 5.091 22.843 1.00 96.12 191 TYR A CA 1
ATOM 1560 C C . TYR A 1 191 ? -15.806 3.765 22.346 1.00 96.12 191 TYR A C 1
ATOM 1562 O O . TYR A 1 191 ? -14.662 3.698 21.892 1.00 96.12 191 TYR A O 1
ATOM 1570 N N . GLN A 1 192 ? -16.656 2.738 22.324 1.00 95.19 192 GLN A N 1
ATOM 1571 C CA . GLN A 1 192 ? -16.363 1.483 21.640 1.00 95.19 192 GLN A CA 1
ATOM 1572 C C . GLN A 1 192 ? -16.429 1.689 20.119 1.00 95.19 192 GLN A C 1
ATOM 1574 O O . GLN A 1 192 ? -17.413 2.220 19.600 1.00 95.19 192 GLN A O 1
ATOM 1579 N N . LEU A 1 193 ? -15.382 1.257 19.418 1.00 95.38 193 LEU A N 1
ATOM 1580 C CA . LEU A 1 193 ? -15.285 1.260 17.956 1.00 95.38 193 LEU A CA 1
ATOM 1581 C C . LEU A 1 193 ? -15.231 -0.179 17.435 1.00 95.38 193 LEU A C 1
ATOM 1583 O O . LEU A 1 193 ? -14.830 -1.088 18.169 1.00 95.38 193 LEU A O 1
ATOM 1587 N N . ASN A 1 194 ? -15.567 -0.391 16.161 1.00 94.62 194 ASN A N 1
ATOM 1588 C CA . ASN A 1 194 ? -15.337 -1.662 15.475 1.00 94.62 194 ASN A CA 1
ATOM 1589 C C . ASN A 1 194 ? -13.867 -1.788 15.049 1.00 94.62 194 ASN A C 1
ATOM 1591 O O . ASN A 1 194 ? -13.536 -1.825 13.866 1.00 94.62 194 ASN A O 1
ATOM 1595 N N . TYR A 1 195 ? -12.960 -1.800 16.015 1.00 95.62 195 TYR A N 1
ATOM 1596 C CA . TYR A 1 195 ? -11.532 -1.929 15.779 1.00 95.62 195 TYR A CA 1
ATOM 1597 C C . TYR A 1 195 ? -10.900 -2.685 16.940 1.00 95.62 195 TYR A C 1
ATOM 1599 O O . TYR A 1 195 ? -10.944 -2.233 18.083 1.00 95.62 195 TYR A O 1
ATOM 1607 N N . ASP A 1 196 ? -10.308 -3.828 16.620 1.00 92.31 196 ASP A N 1
ATOM 1608 C CA . ASP A 1 196 ? -9.508 -4.621 17.537 1.00 92.31 196 ASP A CA 1
ATOM 1609 C C . ASP A 1 196 ? -8.050 -4.586 17.072 1.00 92.31 196 ASP A C 1
ATOM 1611 O O . ASP A 1 196 ? -7.720 -4.999 15.962 1.00 92.31 196 ASP A O 1
ATOM 1615 N N . MET A 1 197 ? -7.180 -4.049 17.925 1.00 89.81 197 MET A N 1
ATOM 1616 C CA . MET A 1 197 ? -5.751 -3.911 17.650 1.00 89.81 197 MET A CA 1
ATOM 1617 C C . MET A 1 197 ? -4.994 -5.240 17.775 1.00 89.81 197 MET A C 1
ATOM 1619 O O . MET A 1 197 ? -3.920 -5.394 17.199 1.00 89.81 197 MET A O 1
ATOM 1623 N N . HIS A 1 198 ? -5.503 -6.177 18.574 1.00 90.69 198 HIS A N 1
ATOM 1624 C CA . HIS A 1 198 ? -4.809 -7.426 18.881 1.00 90.69 198 HIS A CA 1
ATOM 1625 C C . HIS A 1 198 ? -5.237 -8.570 17.965 1.00 90.69 198 HIS A C 1
ATOM 1627 O O . HIS A 1 198 ? -4.511 -9.555 17.839 1.00 90.69 198 HIS A O 1
ATOM 1633 N N . ASN A 1 199 ? -6.395 -8.441 17.319 1.00 92.19 199 ASN A N 1
ATOM 1634 C CA . ASN A 1 199 ? -6.924 -9.439 16.407 1.00 92.19 199 ASN A CA 1
ATOM 1635 C C . ASN A 1 199 ? -6.547 -9.112 14.952 1.00 92.19 199 ASN A C 1
ATOM 1637 O O . ASN A 1 199 ? -7.029 -8.114 14.419 1.00 92.19 199 ASN A O 1
ATOM 1641 N N . PRO A 1 200 ? -5.725 -9.935 14.274 1.00 91.19 200 PRO A N 1
ATOM 1642 C CA . PRO A 1 200 ? -5.381 -9.716 12.875 1.00 91.19 200 PRO A CA 1
ATOM 1643 C C . PRO A 1 200 ? -6.615 -9.701 11.964 1.00 91.19 200 PRO A C 1
ATOM 1645 O O . PRO A 1 200 ? -7.501 -10.559 12.064 1.00 91.19 200 PRO A O 1
ATOM 1648 N N . PHE A 1 201 ? -6.640 -8.759 11.026 1.00 94.94 201 PHE A N 1
ATOM 1649 C CA . PHE A 1 201 ? -7.709 -8.616 10.044 1.00 94.94 201 PHE A CA 1
ATOM 1650 C C . PHE A 1 201 ? -7.164 -8.231 8.671 1.00 94.94 201 PHE A C 1
ATOM 1652 O O . PHE A 1 201 ? -6.146 -7.551 8.562 1.00 94.94 201 PHE A O 1
ATOM 1659 N N . ASP A 1 202 ? -7.903 -8.617 7.635 1.00 93.56 202 ASP A N 1
ATOM 1660 C CA . ASP A 1 202 ? -7.745 -8.076 6.288 1.00 93.56 202 ASP A CA 1
ATOM 1661 C C . ASP A 1 202 ? -8.723 -6.909 6.085 1.00 93.56 202 ASP A C 1
ATOM 1663 O O . ASP A 1 202 ? -9.819 -6.892 6.647 1.00 93.56 202 ASP A O 1
ATOM 1667 N N . ILE A 1 203 ? -8.370 -5.920 5.265 1.00 95.12 203 ILE A N 1
ATOM 1668 C CA . ILE A 1 203 ? -9.277 -4.808 4.943 1.00 95.12 203 ILE A CA 1
ATOM 1669 C C . ILE A 1 203 ? -10.094 -5.181 3.706 1.00 95.12 203 ILE A C 1
ATOM 1671 O O . ILE A 1 203 ? -9.527 -5.463 2.650 1.00 95.12 203 ILE A O 1
ATOM 1675 N N . CYS A 1 204 ? -11.425 -5.129 3.804 1.00 96.19 204 CYS A N 1
ATOM 1676 C CA . CYS A 1 204 ? -12.289 -5.261 2.635 1.00 96.19 204 CYS A CA 1
ATOM 1677 C C . CYS A 1 204 ? -12.053 -4.089 1.672 1.00 96.19 204 CYS A C 1
ATOM 1679 O O . CYS A 1 204 ? -12.399 -2.946 1.981 1.00 96.19 204 CYS A O 1
ATOM 1681 N N . ALA A 1 205 ? -11.523 -4.369 0.482 1.00 94.50 205 ALA A N 1
ATOM 1682 C CA . ALA A 1 205 ? -11.144 -3.355 -0.504 1.00 94.50 205 ALA A CA 1
ATOM 1683 C C . ALA A 1 205 ? -12.336 -2.653 -1.198 1.00 94.50 205 ALA A C 1
ATOM 1685 O O . ALA A 1 205 ? -12.132 -1.837 -2.096 1.00 94.50 205 ALA A O 1
ATOM 1686 N N . ALA A 1 206 ? -13.578 -2.968 -0.812 1.00 94.62 206 ALA A N 1
ATOM 1687 C CA . ALA A 1 206 ? -14.789 -2.289 -1.280 1.00 94.62 206 ALA A CA 1
ATOM 1688 C C . ALA A 1 206 ? -15.522 -1.523 -0.174 1.00 94.62 206 ALA A C 1
ATOM 1690 O O . ALA A 1 206 ? -15.854 -0.356 -0.368 1.00 94.62 206 ALA A O 1
ATOM 1691 N N . SER A 1 207 ? -15.775 -2.162 0.973 1.00 94.88 207 SER A N 1
ATOM 1692 C CA . SER A 1 207 ? -16.531 -1.552 2.077 1.00 94.88 207 SER A CA 1
ATOM 1693 C C . SER A 1 207 ? -15.653 -0.862 3.125 1.00 94.88 207 SER A C 1
ATOM 1695 O O . SER A 1 207 ? -16.173 -0.147 3.985 1.00 94.88 207 SER A O 1
ATOM 1697 N N . TYR A 1 208 ? -14.331 -1.070 3.078 1.00 96.06 208 TYR A N 1
ATOM 1698 C CA . TYR A 1 208 ? -13.365 -0.578 4.066 1.00 96.06 208 TYR A CA 1
ATOM 1699 C C . TYR A 1 208 ? -13.742 -0.969 5.500 1.00 96.06 208 TYR A C 1
ATOM 1701 O O . TYR A 1 208 ? -13.723 -0.156 6.428 1.00 96.06 208 TYR A O 1
ATOM 1709 N N . ARG A 1 209 ? -14.186 -2.214 5.667 1.00 94.56 209 ARG A N 1
ATOM 1710 C CA . ARG A 1 209 ? -14.452 -2.847 6.962 1.00 94.56 209 ARG A CA 1
ATOM 1711 C C . ARG A 1 209 ? -13.408 -3.940 7.217 1.00 94.56 209 ARG A C 1
ATOM 1713 O O . ARG A 1 209 ? -12.921 -4.527 6.247 1.00 94.56 209 ARG A O 1
ATOM 1720 N N . PRO A 1 210 ? -13.070 -4.217 8.484 1.00 96.25 210 PRO A N 1
ATOM 1721 C CA . PRO A 1 210 ? -12.127 -5.263 8.829 1.00 96.25 210 PRO A CA 1
ATOM 1722 C C . PRO A 1 210 ? -12.802 -6.627 8.661 1.00 96.25 210 PRO A C 1
ATOM 1724 O O . PRO A 1 210 ? -13.948 -6.830 9.065 1.00 96.25 210 PRO A O 1
ATOM 1727 N N . ILE A 1 211 ? -12.076 -7.565 8.070 1.00 95.94 211 ILE A N 1
ATOM 1728 C CA . ILE A 1 211 ? -12.428 -8.976 7.971 1.00 95.94 211 ILE A CA 1
ATOM 1729 C C . ILE A 1 211 ? -11.481 -9.710 8.915 1.00 95.94 211 ILE A C 1
ATOM 1731 O O . ILE A 1 211 ? -10.336 -10.003 8.572 1.00 95.94 211 ILE A O 1
ATOM 1735 N N . TYR A 1 212 ? -11.941 -9.944 10.142 1.00 94.38 212 TYR A N 1
ATOM 1736 C CA . TYR A 1 212 ? -11.143 -10.622 11.161 1.00 94.38 212 TYR A CA 1
ATOM 1737 C C . TYR A 1 212 ? -10.857 -12.074 10.784 1.00 94.38 212 TYR A C 1
ATOM 1739 O O . TYR A 1 212 ? -11.651 -12.739 10.109 1.00 94.38 212 TYR A O 1
ATOM 1747 N N . ARG A 1 213 ? -9.722 -12.582 11.267 1.00 90.12 213 ARG A N 1
ATOM 1748 C CA . ARG A 1 213 ? -9.283 -13.954 11.010 1.00 90.12 213 ARG A CA 1
ATOM 1749 C C . ARG A 1 213 ? -10.379 -14.972 11.360 1.00 90.12 213 ARG A C 1
ATOM 1751 O O . ARG A 1 213 ? -10.988 -14.911 12.424 1.00 90.12 213 ARG A O 1
ATOM 1758 N N . GLY A 1 214 ? -10.623 -15.918 10.453 1.00 88.44 214 GLY A N 1
ATOM 1759 C CA . GLY A 1 214 ? -11.654 -16.955 10.601 1.00 88.44 214 GLY A CA 1
ATOM 1760 C C . GLY A 1 214 ? -13.040 -16.566 10.073 1.00 88.44 214 GLY A C 1
ATOM 1761 O O . GLY A 1 214 ? -13.924 -17.418 10.016 1.00 88.44 214 GLY A O 1
ATOM 1762 N N . LYS A 1 215 ? -13.248 -15.313 9.649 1.00 93.25 215 LYS A N 1
ATOM 1763 C CA . LYS A 1 215 ? -14.446 -14.916 8.897 1.00 93.25 215 LYS A CA 1
ATOM 1764 C C . LYS A 1 215 ? -14.296 -15.253 7.405 1.00 93.25 215 LYS A C 1
ATOM 1766 O O . LYS A 1 215 ? -13.171 -15.293 6.904 1.00 93.25 215 LYS A O 1
ATOM 1771 N N . PRO A 1 216 ? -15.411 -15.504 6.692 1.00 95.50 216 PRO A N 1
ATOM 1772 C CA . PRO A 1 216 ? -15.368 -15.798 5.264 1.00 95.50 216 PRO A CA 1
ATOM 1773 C C . PRO A 1 216 ? -14.822 -14.596 4.485 1.00 95.50 216 PRO A C 1
ATOM 1775 O O . PRO A 1 216 ? -15.237 -13.458 4.714 1.00 95.50 216 PRO A O 1
ATOM 1778 N N . VAL A 1 217 ? -13.893 -14.862 3.567 1.00 96.44 217 VAL A N 1
ATOM 1779 C CA . VAL A 1 217 ? -13.218 -13.859 2.740 1.00 96.44 217 VAL A CA 1
ATOM 1780 C C . VAL A 1 217 ? -13.159 -14.343 1.300 1.00 96.44 217 VAL A C 1
ATOM 1782 O O . VAL A 1 217 ? -12.795 -15.486 1.035 1.00 96.44 217 VAL A O 1
ATOM 1785 N N . GLU A 1 218 ? -13.489 -13.454 0.375 1.00 97.12 218 GLU A N 1
ATOM 1786 C CA . GLU A 1 218 ? -13.316 -13.669 -1.056 1.00 97.12 218 GLU A CA 1
ATOM 1787 C C . GLU A 1 218 ? -12.099 -12.868 -1.515 1.00 97.12 218 GLU A C 1
ATOM 1789 O O . GLU A 1 218 ? -11.893 -11.729 -1.086 1.00 97.12 218 GLU A O 1
ATOM 1794 N N . LYS A 1 219 ? -11.253 -13.459 -2.360 1.00 93.94 219 LYS A N 1
ATOM 1795 C CA . LYS A 1 219 ? -9.998 -12.828 -2.782 1.00 93.94 219 LYS A CA 1
ATOM 1796 C C . LYS A 1 219 ? -9.982 -12.550 -4.272 1.00 93.94 219 LYS A C 1
ATOM 1798 O O . LYS A 1 219 ? -10.521 -13.303 -5.080 1.00 93.94 219 LYS A O 1
ATOM 1803 N N . CYS A 1 220 ? -9.325 -11.459 -4.640 1.00 90.88 220 CYS A N 1
ATOM 1804 C CA . CYS A 1 220 ? -8.932 -11.220 -6.017 1.00 90.88 220 CYS A CA 1
ATOM 1805 C C . CYS A 1 220 ? -7.894 -12.279 -6.434 1.00 90.88 220 CYS A C 1
ATOM 1807 O O . CYS A 1 220 ? -6.842 -12.362 -5.791 1.00 90.88 220 CYS A O 1
ATOM 1809 N N . PRO A 1 221 ? -8.130 -13.038 -7.519 1.00 86.69 221 PRO A N 1
ATOM 1810 C CA . PRO A 1 221 ? -7.246 -14.127 -7.937 1.00 86.69 221 PRO A CA 1
ATOM 1811 C C . PRO A 1 221 ? -5.857 -13.663 -8.403 1.00 86.69 221 PRO A C 1
ATOM 1813 O O . PRO A 1 221 ? -4.930 -14.466 -8.469 1.00 86.69 221 PRO A O 1
ATOM 1816 N N . LEU A 1 222 ? -5.704 -12.376 -8.741 1.00 83.00 222 LEU A N 1
ATOM 1817 C CA . LEU A 1 222 ? -4.444 -11.803 -9.218 1.00 83.00 222 LEU A CA 1
ATOM 1818 C C . LEU A 1 222 ? -3.705 -11.013 -8.135 1.00 83.00 222 LEU A C 1
ATOM 1820 O O . LEU A 1 222 ? -2.526 -11.253 -7.899 1.00 83.00 222 LEU A O 1
ATOM 1824 N N . SER A 1 223 ? -4.374 -10.044 -7.503 1.00 81.31 223 SER A N 1
ATOM 1825 C CA . SER A 1 223 ? -3.728 -9.143 -6.538 1.00 81.31 223 SER A CA 1
ATOM 1826 C C . SER A 1 223 ? -3.765 -9.645 -5.101 1.00 81.31 223 SER A C 1
ATOM 1828 O O . SER A 1 223 ? -3.066 -9.086 -4.265 1.00 81.31 223 SER A O 1
ATOM 1830 N N . GLY A 1 224 ? -4.606 -10.633 -4.782 1.00 87.12 224 GLY A N 1
ATOM 1831 C CA . GLY A 1 224 ? -4.825 -11.079 -3.405 1.00 87.12 224 GLY A CA 1
ATOM 1832 C C . GLY A 1 224 ? -5.660 -10.119 -2.550 1.00 87.12 224 GLY A C 1
ATOM 1833 O O . GLY A 1 224 ? -5.810 -10.369 -1.359 1.00 87.12 224 GLY A O 1
ATOM 1834 N N . ALA A 1 225 ? -6.222 -9.051 -3.133 1.00 91.44 225 ALA A N 1
ATOM 1835 C CA . ALA A 1 225 ? -7.120 -8.128 -2.437 1.00 91.44 225 ALA A CA 1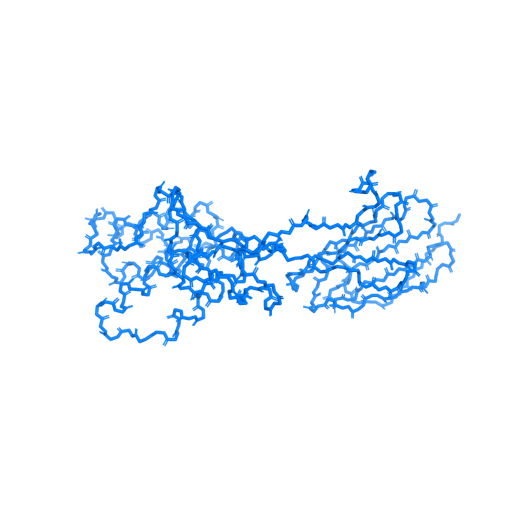
ATOM 1836 C C . ALA A 1 225 ? -8.292 -8.869 -1.779 1.00 91.44 225 ALA A C 1
ATOM 1838 O O . ALA A 1 225 ? -8.964 -9.656 -2.447 1.00 91.44 225 ALA A O 1
ATOM 1839 N N . CYS A 1 226 ? -8.544 -8.589 -0.501 1.00 95.12 226 CYS A N 1
ATOM 1840 C CA . CYS A 1 226 ? -9.599 -9.230 0.275 1.00 95.12 226 CYS A CA 1
ATOM 1841 C C . CYS A 1 226 ? -10.922 -8.463 0.176 1.00 95.12 226 CYS A C 1
ATOM 1843 O O . CYS A 1 226 ? -10.961 -7.229 0.183 1.00 95.12 226 CYS A O 1
ATOM 1845 N N . TYR A 1 227 ? -12.017 -9.212 0.119 1.00 97.12 227 TYR A N 1
ATOM 1846 C CA . TYR A 1 227 ? -13.378 -8.708 0.032 1.00 97.12 227 TYR A CA 1
ATOM 1847 C C . TYR A 1 227 ? -14.310 -9.504 0.943 1.00 97.12 227 TYR A C 1
ATOM 1849 O O . TYR A 1 227 ? -14.123 -10.700 1.172 1.00 97.12 227 TYR A O 1
ATOM 1857 N N . SER A 1 228 ? -15.345 -8.829 1.440 1.00 96.75 228 SER A N 1
ATOM 1858 C CA . SER A 1 228 ? -16.475 -9.492 2.088 1.00 96.75 228 SER A CA 1
ATOM 1859 C C . SER A 1 228 ? -17.223 -10.374 1.071 1.00 96.75 228 SER A C 1
ATOM 1861 O O . SER A 1 228 ? -17.254 -10.018 -0.111 1.00 96.75 228 SER A O 1
ATOM 1863 N N . PRO A 1 229 ? -17.882 -11.469 1.500 1.00 96.50 229 PRO A N 1
ATOM 1864 C CA . PRO A 1 229 ? -18.566 -12.398 0.589 1.00 96.50 229 PRO A CA 1
ATOM 1865 C C . PRO A 1 229 ? -19.627 -11.759 -0.317 1.00 96.50 229 PRO A C 1
ATOM 1867 O O . PRO A 1 229 ? -19.856 -12.230 -1.425 1.00 96.50 229 PRO A O 1
ATOM 1870 N N . GLU A 1 230 ? -20.230 -10.649 0.115 1.00 96.81 230 GLU A N 1
ATOM 1871 C CA . GLU A 1 230 ? -21.196 -9.855 -0.660 1.00 96.81 230 GLU A CA 1
ATOM 1872 C C . GLU A 1 230 ? -20.644 -9.305 -1.993 1.00 96.81 230 GLU A C 1
ATOM 1874 O O . GLU A 1 230 ? -21.416 -8.950 -2.881 1.00 96.81 230 GLU A O 1
ATOM 1879 N N . PHE A 1 231 ? -19.317 -9.251 -2.159 1.00 96.81 231 PHE A N 1
ATOM 1880 C CA . PHE A 1 231 ? -18.660 -8.766 -3.378 1.00 96.81 231 PHE A CA 1
ATOM 1881 C C . PHE A 1 231 ? -18.187 -9.888 -4.314 1.00 96.81 231 PHE A C 1
ATOM 1883 O O . PHE A 1 231 ? -17.522 -9.598 -5.311 1.00 96.81 231 PHE A O 1
ATOM 1890 N N . LYS A 1 232 ? -18.501 -11.158 -4.024 1.00 97.25 232 LYS A N 1
ATOM 1891 C CA . LYS A 1 232 ? -18.162 -12.281 -4.910 1.00 97.25 232 LYS A CA 1
ATOM 1892 C C . LYS A 1 232 ? -18.769 -12.081 -6.302 1.00 97.25 232 LYS A C 1
ATOM 1894 O O . LYS A 1 232 ? -19.915 -11.656 -6.422 1.00 97.25 232 LYS A O 1
ATOM 1899 N N . GLY A 1 233 ? -18.002 -12.373 -7.350 1.00 95.75 233 GLY A N 1
ATOM 1900 C CA . GLY A 1 233 ? -18.431 -12.220 -8.744 1.00 95.75 233 GLY A CA 1
ATOM 1901 C C . GLY A 1 233 ? -18.414 -10.778 -9.269 1.00 95.75 233 GLY A C 1
ATOM 1902 O O . GLY A 1 233 ? -18.634 -10.558 -10.456 1.00 95.75 233 GLY A O 1
ATOM 1903 N N . GLN A 1 234 ? -18.129 -9.779 -8.426 1.00 97.31 234 GLN A N 1
ATOM 1904 C CA . GLN A 1 234 ? -17.972 -8.393 -8.874 1.00 97.31 234 GLN A CA 1
ATOM 1905 C C . GLN A 1 234 ? -16.558 -8.124 -9.398 1.00 97.31 234 GLN A C 1
ATOM 1907 O O . GLN A 1 234 ? -15.607 -8.860 -9.119 1.00 97.31 234 GLN A O 1
ATOM 1912 N N . ILE A 1 235 ? -16.403 -7.014 -10.122 1.00 94.81 235 ILE A N 1
ATOM 1913 C CA . ILE A 1 235 ? -15.093 -6.540 -10.567 1.00 94.81 235 ILE A CA 1
ATOM 1914 C C . ILE A 1 235 ? -14.291 -6.004 -9.376 1.00 94.81 235 ILE A C 1
ATOM 1916 O O . ILE A 1 235 ? -14.738 -5.146 -8.611 1.00 94.81 235 ILE A O 1
ATOM 1920 N N . CYS A 1 236 ? -13.066 -6.501 -9.229 1.00 90.44 236 CYS A N 1
ATOM 1921 C CA . CYS A 1 236 ? -12.133 -6.102 -8.189 1.00 90.44 236 CYS A CA 1
ATOM 1922 C C . CYS A 1 236 ? -11.769 -4.616 -8.324 1.00 90.44 236 CYS A C 1
ATOM 1924 O O . CYS A 1 236 ? -11.185 -4.201 -9.319 1.00 90.44 236 CYS A O 1
ATOM 1926 N N . ARG A 1 237 ? -12.014 -3.822 -7.276 1.00 88.94 237 ARG A N 1
ATOM 1927 C CA . ARG A 1 237 ? -11.667 -2.387 -7.218 1.00 88.94 237 ARG A CA 1
ATOM 1928 C C . ARG A 1 237 ? -10.164 -2.090 -7.239 1.00 88.94 237 ARG A C 1
ATOM 1930 O O . ARG A 1 237 ? -9.778 -0.982 -7.582 1.00 88.94 237 ARG A O 1
ATOM 1937 N N . VAL A 1 238 ? -9.324 -3.060 -6.868 1.00 87.81 238 VAL A N 1
ATOM 1938 C CA . VAL A 1 238 ? -7.859 -2.896 -6.858 1.00 87.81 238 VAL A CA 1
ATOM 1939 C C . VAL A 1 238 ? -7.273 -3.093 -8.251 1.00 87.81 238 VAL A C 1
ATOM 1941 O O . VAL A 1 238 ? -6.479 -2.283 -8.709 1.00 87.81 238 VAL A O 1
ATOM 1944 N N . THR A 1 239 ? -7.637 -4.187 -8.922 1.00 81.19 239 THR A N 1
ATOM 1945 C CA . THR A 1 239 ? -7.091 -4.511 -10.252 1.00 81.19 239 THR A CA 1
ATOM 1946 C C . THR A 1 239 ? -7.919 -3.928 -11.385 1.00 81.19 239 THR A C 1
ATOM 1948 O O . THR A 1 239 ? -7.413 -3.802 -12.491 1.00 81.19 239 THR A O 1
ATOM 1951 N N . THR A 1 240 ? -9.186 -3.594 -11.132 1.00 85.75 240 THR A N 1
ATOM 1952 C CA . THR A 1 240 ? -10.192 -3.080 -12.082 1.00 85.75 240 THR A CA 1
ATOM 1953 C C . THR A 1 240 ? -10.565 -4.012 -13.237 1.00 85.75 240 THR A C 1
ATOM 1955 O O . THR A 1 240 ? -11.451 -3.682 -14.015 1.00 85.75 240 THR A O 1
ATOM 1958 N N . VAL A 1 241 ? -9.943 -5.190 -13.335 1.00 86.75 241 VAL A N 1
ATOM 1959 C CA . VAL A 1 241 ? -10.102 -6.106 -14.481 1.00 86.75 241 VAL A CA 1
ATOM 1960 C C . VAL A 1 241 ? -10.392 -7.554 -14.092 1.00 86.75 241 VAL A C 1
ATOM 1962 O O . VAL A 1 241 ? -10.716 -8.364 -14.954 1.00 86.75 241 VAL A O 1
ATOM 1965 N N . THR A 1 242 ? -10.251 -7.915 -12.815 1.00 86.31 242 THR A N 1
ATOM 1966 C CA . THR A 1 242 ? -10.469 -9.297 -12.355 1.00 86.31 242 THR A CA 1
ATOM 1967 C C . THR A 1 242 ? -11.796 -9.450 -11.632 1.00 86.31 242 THR A C 1
ATOM 1969 O O . THR A 1 242 ? -12.313 -8.497 -11.053 1.00 86.31 242 THR A O 1
ATOM 1972 N N . GLU A 1 243 ? -12.320 -10.669 -11.640 1.00 95.75 243 GLU A N 1
ATOM 1973 C CA . GLU A 1 243 ? -13.525 -11.061 -10.916 1.00 95.75 243 GLU A CA 1
ATOM 1974 C C . GLU A 1 243 ? -13.155 -11.580 -9.517 1.00 95.75 243 GLU A C 1
ATOM 1976 O O . GLU A 1 243 ? -12.274 -12.432 -9.368 1.00 95.75 243 GLU A O 1
ATOM 1981 N N . VAL A 1 244 ? -13.798 -11.041 -8.480 1.00 96.94 244 VAL A N 1
ATOM 1982 C CA . VAL A 1 244 ? -13.542 -11.397 -7.076 1.00 96.94 244 VAL A CA 1
ATOM 1983 C C . VAL A 1 244 ? -14.064 -12.803 -6.774 1.00 96.94 244 VAL A C 1
ATOM 1985 O O . VAL A 1 244 ? -15.232 -13.097 -7.024 1.00 96.94 244 VAL A O 1
ATOM 1988 N N . GLY A 1 245 ? -13.219 -13.655 -6.184 1.00 94.12 245 GLY A N 1
ATOM 1989 C CA . GLY A 1 245 ? -13.597 -15.016 -5.785 1.00 94.12 245 GLY A CA 1
ATOM 1990 C C . GLY A 1 245 ? -13.660 -16.021 -6.938 1.00 94.12 245 GLY A C 1
ATOM 1991 O O . GLY A 1 245 ? -14.200 -17.110 -6.759 1.00 94.12 245 GLY A O 1
ATOM 1992 N N . LYS A 1 246 ? -13.136 -15.665 -8.120 1.00 95.88 246 LYS A N 1
ATOM 1993 C CA . LYS A 1 246 ? -13.064 -16.576 -9.266 1.00 95.88 246 LYS A CA 1
ATOM 1994 C C . LYS A 1 246 ? -11.927 -17.579 -9.095 1.00 95.88 246 LYS A C 1
ATOM 1996 O O . LYS A 1 246 ? -10.778 -17.182 -8.881 1.00 95.88 246 LYS A O 1
ATOM 2001 N N . ASP A 1 247 ? -12.237 -18.857 -9.281 1.00 95.44 247 ASP A N 1
ATOM 2002 C CA . ASP A 1 247 ? -11.231 -19.912 -9.329 1.00 95.44 247 ASP A CA 1
ATOM 2003 C C . ASP A 1 247 ? -10.382 -19.779 -10.595 1.00 95.44 247 ASP A C 1
ATOM 2005 O O . ASP A 1 247 ? -10.885 -19.692 -11.718 1.00 95.44 247 ASP A O 1
ATOM 2009 N N . VAL A 1 248 ? -9.063 -19.744 -10.412 1.00 91.75 248 VAL A N 1
ATOM 2010 C CA . VAL A 1 248 ? -8.097 -19.628 -11.504 1.00 91.75 248 VAL A CA 1
ATOM 2011 C C . VAL A 1 248 ? -6.975 -20.639 -11.329 1.00 91.75 248 VAL A C 1
ATOM 2013 O O . VAL A 1 248 ? -6.612 -21.020 -10.222 1.00 91.75 248 VAL A O 1
ATOM 2016 N N . ILE A 1 249 ? -6.335 -20.994 -12.440 1.00 89.25 249 ILE A N 1
ATOM 2017 C CA . ILE A 1 249 ? -5.134 -21.845 -12.467 1.00 89.25 249 ILE A CA 1
ATOM 2018 C C . ILE A 1 249 ? -3.952 -21.191 -11.706 1.00 89.25 249 ILE A C 1
ATOM 2020 O O . ILE A 1 249 ? -2.988 -21.855 -11.307 1.00 89.25 249 ILE A O 1
ATOM 2024 N N . GLY A 1 250 ? -4.021 -19.875 -11.493 1.00 76.31 250 GLY A N 1
ATOM 2025 C CA . GLY A 1 250 ? -2.978 -19.045 -10.901 1.00 76.31 250 GLY A CA 1
ATOM 2026 C C . GLY A 1 250 ? -2.045 -18.460 -11.960 1.00 76.31 250 GLY A C 1
ATOM 2027 O O . GLY A 1 250 ? -2.035 -18.886 -13.114 1.00 76.31 250 GLY A O 1
ATOM 2028 N N . LEU A 1 251 ? -1.247 -17.470 -11.566 1.00 75.06 251 LEU A N 1
ATOM 2029 C CA . LEU A 1 251 ? -0.344 -16.760 -12.470 1.00 75.06 251 LEU A CA 1
ATOM 2030 C C . LE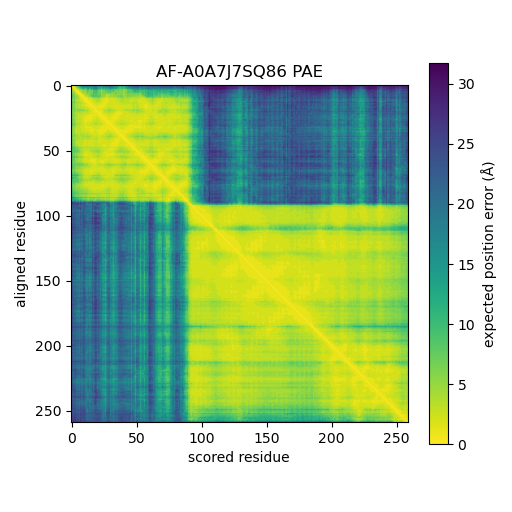U A 1 251 ? 0.642 -17.732 -13.154 1.00 75.06 251 LEU A C 1
ATOM 2032 O O . LEU A 1 251 ? 1.367 -18.475 -12.485 1.00 75.06 251 LEU A O 1
ATOM 2036 N N . ARG A 1 252 ? 0.672 -17.733 -14.492 1.00 72.81 252 ARG A N 1
ATOM 2037 C CA . ARG A 1 252 ? 1.598 -18.528 -15.314 1.00 72.81 252 ARG A CA 1
ATOM 2038 C C . ARG A 1 252 ? 2.496 -17.597 -16.122 1.00 72.81 252 ARG A C 1
ATOM 2040 O O . ARG A 1 252 ? 2.032 -16.885 -17.003 1.00 72.81 252 ARG A O 1
ATOM 2047 N N . ILE A 1 253 ? 3.778 -17.591 -15.778 1.00 61.34 253 ILE A N 1
ATOM 2048 C CA . ILE A 1 253 ? 4.802 -16.670 -16.289 1.00 61.34 253 ILE A CA 1
ATOM 2049 C C . ILE A 1 253 ? 6.129 -17.364 -16.618 1.00 61.34 253 ILE A C 1
ATOM 2051 O O . ILE A 1 253 ? 7.057 -16.710 -17.085 1.00 61.34 253 ILE A O 1
ATOM 2055 N N . SER A 1 254 ? 6.248 -18.672 -16.377 1.00 59.19 254 SER A N 1
ATOM 2056 C CA . SER A 1 254 ? 7.470 -19.437 -16.622 1.00 59.19 254 SER A CA 1
ATOM 2057 C C . SER A 1 254 ? 7.160 -20.771 -17.302 1.00 59.19 254 SER A C 1
ATOM 2059 O O . SER A 1 254 ? 6.235 -21.458 -16.863 1.00 59.19 254 SER A O 1
ATOM 2061 N N . PRO A 1 255 ? 7.968 -21.194 -18.297 1.00 63.81 255 PRO A N 1
ATOM 2062 C CA . PRO A 1 255 ? 7.887 -22.536 -18.874 1.00 63.81 255 PRO A CA 1
ATOM 2063 C C . PRO A 1 255 ? 7.950 -23.650 -17.820 1.00 63.81 255 PRO A C 1
ATOM 2065 O O . PRO A 1 255 ? 7.312 -24.676 -17.983 1.00 63.81 255 PRO A O 1
ATOM 2068 N N . LEU A 1 256 ? 8.631 -23.418 -16.690 1.00 77.00 256 LEU A N 1
ATOM 2069 C CA . LEU A 1 256 ? 8.728 -24.376 -15.577 1.00 77.00 256 LEU A CA 1
ATOM 2070 C C . LEU A 1 256 ? 7.378 -24.723 -14.925 1.00 77.00 256 LEU A C 1
ATOM 2072 O O . LEU A 1 256 ? 7.284 -25.702 -14.189 1.00 77.00 256 LEU A O 1
ATOM 2076 N N . GLN A 1 257 ? 6.352 -23.896 -15.135 1.00 74.00 257 GLN A N 1
ATOM 2077 C CA . GLN A 1 257 ? 5.011 -24.107 -14.583 1.00 74.00 257 GLN A CA 1
ATOM 2078 C C . GLN A 1 257 ? 4.130 -24.984 -15.483 1.00 74.00 257 GLN A C 1
ATOM 2080 O O . GLN A 1 257 ? 3.009 -25.311 -15.092 1.00 74.00 257 GLN A O 1
ATOM 2085 N N . PHE A 1 258 ? 4.629 -25.340 -16.666 1.00 82.12 258 PHE A N 1
ATOM 2086 C CA . PHE A 1 258 ? 4.012 -26.268 -17.601 1.00 82.12 258 PHE A CA 1
ATOM 2087 C C . PHE A 1 258 ? 4.865 -27.537 -17.571 1.00 82.12 258 PHE A C 1
ATOM 2089 O O . PHE A 1 258 ? 5.938 -27.584 -18.171 1.00 82.12 258 PHE A O 1
ATOM 2096 N N . ARG A 1 259 ? 4.439 -28.497 -16.749 1.00 74.62 259 ARG A N 1
ATOM 2097 C CA . ARG A 1 259 ? 5.024 -29.839 -16.699 1.00 74.62 259 ARG A CA 1
ATOM 2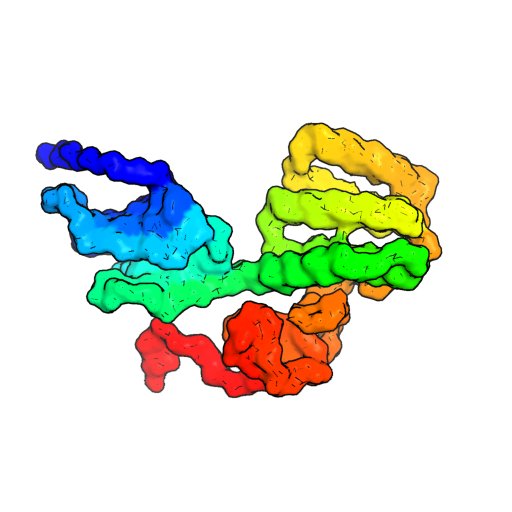098 C C . ARG A 1 259 ? 4.334 -30.727 -17.716 1.00 74.62 259 ARG A C 1
ATOM 2100 O O . ARG A 1 259 ? 3.094 -30.593 -17.818 1.00 74.62 259 ARG A O 1
#

pLDDT: mean 90.37, std 8.8, range [49.16, 98.0]

Foldseek 3Di:
DQDDADDDDADWQEKEQQQPAQWMWTWHQQQKIWIARRVVSDTDDIDRDARGGWRYKYDDNPAQWIWIDGPSQWIWIDRVVVRDTPDTARPCLLVLLLVVLVVVLVVFDDPDPVNLLVSLLSLQLNCPRPDDLVVNLVSLLVSLVSQVVQVQLLVSLVSLVVNVVSPDDPVSVVVSVVSNVVSVVPNHGPDDHLDDPVFDFAQASPPRHTHTPPHDWWAFLRNRHTHDPVQAQHQDPRVNHTGINDDDPGDDDDPVSPD

Radius of gyration: 23.31 Å; Cα contacts (8 Å, |Δi|>4): 463; chains: 1; bounding box: 65×48×60 Å

Nearest PDB structures (foldseek):
  6tzt-assembly1_B  TM=9.944E-01  e=2.610E-25  Homo sapiens
  3mkr-assembly1_B  TM=9.942E-01  e=4.129E-25  Bos taurus
  6u3v-assembly1_B  TM=9.936E-01  e=4.904E-25  Homo sapiens
  5a1v-assembly1_K  TM=9.934E-01  e=2.586E-24  Mus musculus
  3mv3-assembly1_A  TM=9.649E-01  e=9.691E-12  Saccharomyces cerevisiae

Secondary structure (DSSP, 8-state):
---------SPEEEEEE-SSSSEEEEEETTS-EEEEETTTTEEEEEE---SS-EEEEEE-SSSSEEEEEETTS-EEEEETTTTEEEEEE-TTHHHHHHHHHHHHHHHS--SSHHHHHHHHHHHHHHTTS---HHHHHHHHHHHHHHHHHTTBHHHHHHHHHHHHHT---HHHHHHHHHHHHHHHTS--BSS--S--SSS-EEE-TTT--EEETTS--EE-TTT--EE-GGGTTSBPTTTSSSBTT--------SGGG--

InterPro domains:
  IPR001680 WD40 repeat [PF00400] (5-37)
  IPR001680 WD40 repeat [PF00400] (43-79)
  IPR001680 WD40 repeat [PS50082] (5-39)
  IPR001680 WD40 repeat [PS50082] (47-88)
  IPR001680 WD40 repeat [SM00320] (2-37)
  IPR001680 WD40 repeat [SM00320] (40-79)
  IPR010714 Coatomer, alpha subunit, C-terminal [PF06957] (94-259)
  IPR015943 WD40/YVTN repeat-like-containing domain superfamily [G3DSA:2.130.10.10] (1-108)
  IPR036322 WD40-repeat-containing domain superfamily [SSF50978] (5-101)
  IPR050844 Coatomer complex subunit [PTHR19876] (6-99)